Protein AF-A0A4V3PYU0-F1 (afdb_monomer_lite)

Radius of gyration: 15.39 Å; chains: 1; bounding box: 32×38×46 Å

Secondary structure (DSSP, 8-state):
-PPPPPPEEEE-TT-SEEEEEE---BS-TTSHHHHHHHHHHHHHHHHHT-EEEEEPPSEEEGGGTSEEE---SSHHHHHHHHHHHHHHHTTSEEEEEEEETHHHHHHHHHHHHS--SS-EEEES------SS----EEEEEE-TTSTTHHHHHHHHHHHHTTSS-EEEEEE-SSSSS--HHHHHHHHHHHHTT-

Foldseek 3Di:
DPDADAKDKAAQPPDQAEEEEAEAWAQDCPDPRNVVQRVLRRVLRPVLVHIYIYGFQPAFDVVVVRTRAQDQPDLVSLVVSVVVVCVSPVPGHYQEYEYAHRGLQSQQRVQFNDDDPHAYERELAAAARDDAGHQHHYEYEYACPQPPRNVRNVRHVVRCVPHSHHYHYDYDDDYRDDPSVVVSVVSVVRNVVD

pLDDT: mean 95.22, std 7.07, range [43.53, 98.88]

Sequence (194 aa):
MTTLLPPVPLGDLSQPTVWVFLCGLNQDFNGEKATRSRTLLDALGKHDGFRFLALVPPARSPQWGNRLCWPQETPALLDETWAYINDHTRDITVAGYIGFSNGGFFLCALSQHKLLPVPLVAIASGGIVKGTPAANRLVLLVDPSDQPYGDKAHDMLRSAKGTPLDVTLRTFEGGHILPPTLLAEQLIHLSSHA

Structure (mmCIF, N/CA/C/O backbone):
data_AF-A0A4V3PYU0-F1
#
_entry.id   AF-A0A4V3PYU0-F1
#
loop_
_atom_site.group_PDB
_atom_site.id
_atom_site.type_symbol
_atom_site.label_atom_id
_atom_site.label_alt_id
_atom_site.label_comp_id
_atom_site.label_asym_id
_atom_site.label_entity_id
_atom_site.label_seq_id
_atom_site.pdbx_PDB_ins_code
_atom_site.Cartn_x
_atom_site.Cartn_y
_atom_site.Cartn_z
_atom_site.occupancy
_atom_site.B_iso_or_equiv
_atom_site.auth_seq_id
_atom_site.auth_comp_id
_atom_site.auth_asym_id
_atom_site.auth_atom_id
_atom_site.pdbx_PDB_model_num
ATOM 1 N N . MET A 1 1 ? -3.046 10.753 -25.147 1.00 43.53 1 MET A N 1
ATOM 2 C CA . MET A 1 1 ? -3.640 9.714 -24.283 1.00 43.53 1 MET A CA 1
ATOM 3 C C . MET A 1 1 ? -2.606 8.618 -24.114 1.00 43.53 1 MET A C 1
ATOM 5 O O . MET A 1 1 ? -2.336 7.906 -25.068 1.00 43.53 1 MET A O 1
ATOM 9 N N . THR A 1 2 ? -1.935 8.552 -22.967 1.00 52.03 2 THR A N 1
ATOM 10 C CA . THR A 1 2 ? -1.065 7.418 -22.630 1.00 52.03 2 THR A CA 1
ATOM 11 C C . THR A 1 2 ? -1.957 6.226 -22.331 1.00 52.03 2 THR A C 1
ATOM 13 O O . THR A 1 2 ? -2.771 6.298 -21.415 1.00 52.03 2 THR A O 1
ATOM 16 N N . THR A 1 3 ? -1.840 5.158 -23.116 1.00 59.06 3 THR A N 1
ATOM 17 C CA . THR A 1 3 ? -2.493 3.881 -22.828 1.00 59.06 3 THR A CA 1
ATOM 18 C C . THR A 1 3 ? -2.049 3.439 -21.439 1.00 59.06 3 THR A C 1
ATOM 20 O O . THR A 1 3 ? -0.852 3.252 -21.208 1.00 59.06 3 THR A O 1
ATOM 23 N N . LEU A 1 4 ? -2.984 3.349 -20.493 1.00 73.50 4 LEU A N 1
ATOM 24 C CA . LEU A 1 4 ? -2.672 2.827 -19.169 1.00 73.50 4 LEU A CA 1
ATOM 25 C C . LEU A 1 4 ? -2.290 1.357 -19.334 1.00 73.50 4 LEU A C 1
ATOM 27 O O . LEU A 1 4 ? -2.991 0.593 -19.999 1.00 73.50 4 LEU A O 1
ATOM 31 N N . LEU A 1 5 ? -1.136 0.984 -18.784 1.00 85.38 5 LEU A N 1
ATOM 32 C CA . LEU A 1 5 ? -0.720 -0.411 -18.753 1.00 85.38 5 LEU A CA 1
ATOM 33 C C . LEU A 1 5 ? -1.745 -1.210 -17.930 1.00 85.38 5 LEU A C 1
ATOM 35 O O . LEU A 1 5 ? -2.278 -0.681 -16.950 1.00 85.38 5 LEU A O 1
ATOM 39 N N . PRO A 1 6 ? -2.038 -2.464 -18.308 1.00 92.12 6 PRO A N 1
ATOM 40 C CA . PRO A 1 6 ? -2.945 -3.287 -17.527 1.00 92.12 6 PRO A CA 1
ATOM 41 C C . PRO A 1 6 ? -2.334 -3.621 -16.153 1.00 92.12 6 PRO A C 1
ATOM 43 O O . PRO A 1 6 ? -1.104 -3.681 -16.024 1.00 92.12 6 PRO A O 1
ATOM 46 N N . PRO A 1 7 ? -3.172 -3.891 -15.135 1.00 95.38 7 PRO A N 1
ATOM 47 C CA . PRO A 1 7 ? -2.738 -4.521 -13.894 1.00 95.38 7 PRO A CA 1
ATOM 48 C C . PRO A 1 7 ? -1.943 -5.805 -14.134 1.00 95.38 7 PRO A C 1
ATOM 50 O O . PRO A 1 7 ? -2.207 -6.543 -15.085 1.00 95.38 7 PRO A O 1
ATOM 53 N N . VAL A 1 8 ? -1.002 -6.103 -13.240 1.00 97.62 8 VAL A N 1
ATOM 54 C CA . VAL A 1 8 ? -0.136 -7.280 -13.363 1.00 97.62 8 VAL A CA 1
ATOM 55 C C . VAL A 1 8 ? -0.446 -8.274 -12.244 1.00 97.62 8 VAL A C 1
ATOM 57 O O . VAL A 1 8 ? -0.158 -7.970 -11.082 1.00 97.62 8 VAL A O 1
ATOM 60 N N . PRO A 1 9 ? -1.036 -9.444 -12.557 1.00 98.19 9 PRO A N 1
ATOM 61 C CA . PRO A 1 9 ? -1.236 -10.506 -11.579 1.00 98.19 9 PRO A CA 1
ATOM 62 C C . PRO A 1 9 ? 0.105 -11.169 -11.238 1.00 98.19 9 PRO A C 1
ATOM 64 O O . PRO A 1 9 ? 0.929 -11.391 -12.125 1.00 98.19 9 PRO A O 1
ATOM 67 N N . LEU A 1 10 ? 0.327 -11.471 -9.959 1.00 98.56 10 LEU A N 1
ATOM 68 C CA . LEU A 1 10 ? 1.566 -12.067 -9.444 1.00 98.56 10 LEU A CA 1
ATOM 69 C C . LEU A 1 10 ? 1.244 -13.115 -8.367 1.00 98.56 10 LEU A C 1
ATOM 71 O O . LEU A 1 10 ? 0.169 -13.078 -7.761 1.00 98.56 10 LEU A O 1
ATOM 75 N N . GLY A 1 11 ? 2.206 -13.989 -8.073 1.00 98.38 11 GLY A N 1
ATOM 76 C CA . GLY A 1 11 ? 2.110 -14.949 -6.976 1.00 98.38 11 GLY A CA 1
ATOM 77 C C . GLY A 1 11 ? 1.319 -16.207 -7.335 1.00 98.38 11 GLY A C 1
ATOM 78 O O . GLY A 1 11 ? 1.309 -16.645 -8.488 1.00 98.38 11 GLY A O 1
ATOM 79 N N . ASP A 1 12 ? 0.668 -16.805 -6.340 1.00 98.19 12 ASP A N 1
ATOM 80 C CA . ASP A 1 12 ? -0.179 -17.983 -6.511 1.00 98.19 12 ASP A CA 1
ATOM 81 C C . ASP A 1 12 ? -1.559 -17.588 -7.053 1.00 98.19 12 ASP A C 1
ATOM 83 O O . ASP A 1 12 ? -2.474 -17.223 -6.317 1.00 98.19 12 ASP A O 1
ATOM 87 N N . LEU A 1 13 ? -1.726 -17.681 -8.372 1.00 98.25 13 LEU A N 1
ATOM 88 C CA . LEU A 1 13 ? -2.962 -17.292 -9.056 1.00 98.25 13 LEU A CA 1
ATOM 89 C C . LEU A 1 13 ? -4.171 -18.180 -8.723 1.00 98.25 13 LEU A C 1
ATOM 91 O O . LEU A 1 13 ? -5.285 -17.826 -9.114 1.00 98.25 13 LEU A O 1
ATOM 95 N N . SER A 1 14 ? -3.972 -19.300 -8.020 1.00 97.94 14 SER A N 1
ATOM 96 C CA . SER A 1 14 ? -5.066 -20.163 -7.571 1.00 97.94 14 SER A CA 1
ATOM 97 C C . SER A 1 14 ? -5.798 -19.618 -6.342 1.00 97.94 14 SER A C 1
ATOM 99 O O . SER A 1 14 ? -6.930 -20.033 -6.084 1.00 97.94 14 SER A O 1
ATOM 101 N N . GLN A 1 15 ? -5.211 -18.658 -5.615 1.00 97.88 15 GLN A N 1
ATOM 102 C CA . GLN A 1 15 ? -5.854 -18.098 -4.429 1.00 97.88 15 GLN A CA 1
ATOM 103 C C . GLN A 1 15 ? -7.111 -17.289 -4.795 1.00 97.88 15 GLN A C 1
ATOM 105 O O . GLN A 1 15 ? -7.091 -16.473 -5.733 1.00 97.88 15 GLN A O 1
ATOM 110 N N . PRO A 1 16 ? -8.213 -17.476 -4.042 1.00 96.56 16 PRO A N 1
ATOM 111 C CA . PRO A 1 16 ? -9.483 -16.808 -4.312 1.00 96.56 16 PRO A CA 1
ATOM 112 C C . PRO A 1 16 ? -9.474 -15.331 -3.902 1.00 96.56 16 PRO A C 1
ATOM 114 O O . PRO A 1 16 ? -10.258 -14.545 -4.432 1.00 96.56 16 PRO A O 1
ATOM 117 N N . THR A 1 17 ? -8.600 -14.950 -2.970 1.00 97.88 17 THR A N 1
ATOM 118 C CA . THR A 1 17 ? -8.461 -13.578 -2.485 1.00 97.88 17 THR A CA 1
ATOM 119 C C . THR A 1 17 ? -7.172 -12.939 -2.990 1.00 97.88 17 THR A C 1
ATOM 121 O O . THR A 1 17 ? -6.198 -13.625 -3.297 1.00 97.88 17 THR A O 1
ATOM 124 N N . VAL A 1 18 ? -7.173 -11.612 -3.122 1.00 98.50 18 VAL A N 1
ATOM 125 C CA . VAL A 1 18 ? -6.093 -10.856 -3.767 1.00 98.50 18 VAL A CA 1
ATOM 126 C C . VAL A 1 18 ? -5.592 -9.737 -2.865 1.00 98.50 18 VAL A C 1
ATOM 128 O O . VAL A 1 18 ? -6.372 -8.918 -2.384 1.00 98.50 18 VAL A O 1
ATOM 131 N N . TRP A 1 19 ? -4.277 -9.645 -2.704 1.00 98.75 19 TRP A N 1
ATOM 132 C CA . TRP A 1 19 ? -3.616 -8.477 -2.133 1.00 98.75 19 TRP A CA 1
ATOM 133 C C . TRP A 1 19 ? -3.282 -7.466 -3.232 1.00 98.75 19 TRP A C 1
ATOM 135 O O . TRP A 1 19 ? -2.570 -7.766 -4.193 1.00 98.75 19 TRP A O 1
ATOM 145 N N . VAL A 1 20 ? -3.791 -6.246 -3.111 1.00 98.75 20 VAL A N 1
ATOM 146 C CA . VAL A 1 20 ? -3.593 -5.202 -4.124 1.00 98.75 20 VAL A CA 1
ATOM 147 C C . VAL A 1 20 ? -2.327 -4.418 -3.796 1.00 98.75 20 VAL A C 1
ATOM 149 O O . VAL A 1 20 ? -2.215 -3.852 -2.711 1.00 98.75 20 VAL A O 1
ATOM 152 N N . PHE A 1 21 ? -1.371 -4.369 -4.724 1.00 98.75 21 PHE A N 1
ATOM 153 C CA . PHE A 1 21 ? -0.087 -3.698 -4.527 1.00 98.75 21 PHE A CA 1
ATOM 154 C C . PHE A 1 21 ? -0.012 -2.349 -5.253 1.00 98.75 21 PHE A C 1
ATOM 156 O O . PHE A 1 21 ? -0.188 -2.268 -6.471 1.00 98.75 21 PHE A O 1
ATOM 163 N N . LEU A 1 22 ? 0.329 -1.307 -4.492 1.00 98.56 22 LEU A N 1
ATOM 164 C CA . LEU A 1 22 ? 0.544 0.069 -4.933 1.00 98.56 22 LEU A CA 1
ATOM 165 C C . LEU A 1 22 ? 2.038 0.407 -4.818 1.00 98.56 22 LEU A C 1
ATOM 167 O O . LEU A 1 22 ? 2.589 0.541 -3.722 1.00 98.56 22 LEU A O 1
ATOM 171 N N . CYS A 1 23 ? 2.721 0.530 -5.956 1.00 97.50 23 CYS A N 1
ATOM 172 C CA . CYS A 1 23 ? 4.171 0.729 -5.986 1.00 97.50 23 CYS A CA 1
ATOM 173 C C . CYS A 1 23 ? 4.609 2.132 -5.516 1.00 97.50 23 CYS A C 1
ATOM 175 O O . CYS A 1 23 ? 3.803 3.047 -5.377 1.00 97.50 23 CYS A O 1
ATOM 177 N N . GLY A 1 24 ? 5.917 2.337 -5.344 1.00 96.88 24 GLY A N 1
ATOM 178 C CA . GLY A 1 24 ? 6.485 3.670 -5.110 1.00 96.88 24 GLY A CA 1
ATOM 179 C C . GLY A 1 24 ? 6.489 4.574 -6.349 1.00 96.88 24 GLY A C 1
ATOM 180 O O . GLY A 1 24 ? 5.972 4.212 -7.409 1.00 96.88 24 GLY A O 1
ATOM 181 N N . LEU A 1 25 ? 7.136 5.740 -6.226 1.00 94.62 25 LEU A N 1
ATOM 182 C CA . LEU A 1 25 ? 7.389 6.630 -7.364 1.00 94.62 25 LEU A CA 1
ATOM 183 C C . LEU A 1 25 ? 8.298 5.943 -8.385 1.00 94.62 25 LEU A C 1
ATOM 185 O O . LEU A 1 25 ? 9.402 5.514 -8.043 1.00 94.62 25 LEU A O 1
ATOM 189 N N . ASN A 1 26 ? 7.883 5.912 -9.648 1.00 92.12 26 ASN A N 1
ATOM 190 C CA . ASN A 1 26 ? 8.644 5.270 -10.720 1.00 92.12 26 ASN A CA 1
ATOM 191 C C . ASN A 1 26 ? 8.653 6.124 -11.989 1.00 92.12 26 ASN A C 1
ATOM 193 O O . ASN A 1 26 ? 7.677 6.794 -12.297 1.00 92.12 26 ASN A O 1
ATOM 197 N N . GLN A 1 27 ? 9.748 6.106 -12.753 1.00 91.88 27 GLN A N 1
ATOM 198 C CA . GLN A 1 27 ? 9.761 6.764 -14.069 1.00 91.88 27 GLN A CA 1
ATOM 199 C C . GLN A 1 27 ? 8.928 5.988 -15.095 1.00 91.88 27 GLN A C 1
ATOM 201 O O . GLN A 1 27 ? 8.206 6.578 -15.900 1.00 91.88 27 GLN A O 1
ATOM 206 N N . ASP A 1 28 ? 9.007 4.664 -15.016 1.00 89.81 28 ASP A N 1
ATOM 207 C CA . ASP A 1 28 ? 8.306 3.701 -15.850 1.00 89.81 28 ASP A CA 1
ATOM 208 C C . ASP A 1 28 ? 7.888 2.524 -14.960 1.00 89.81 28 ASP A C 1
ATOM 210 O O . ASP A 1 28 ? 8.658 2.088 -14.099 1.00 89.81 28 ASP A O 1
ATOM 214 N N . PHE A 1 29 ? 6.676 2.014 -15.159 1.00 90.44 29 PHE A N 1
ATOM 215 C CA . PHE A 1 29 ? 6.165 0.849 -14.444 1.00 90.44 29 PHE A CA 1
ATOM 216 C C . PHE A 1 29 ? 6.896 -0.448 -14.827 1.00 90.44 29 PHE A C 1
ATOM 218 O O . PHE A 1 29 ? 6.883 -1.415 -14.069 1.00 90.44 29 PHE A O 1
ATOM 225 N N . ASN A 1 30 ? 7.587 -0.455 -15.969 1.00 90.50 30 ASN A N 1
ATOM 226 C CA . ASN A 1 30 ? 8.486 -1.534 -16.376 1.00 90.50 30 ASN A CA 1
ATOM 227 C C . ASN A 1 30 ? 9.961 -1.259 -16.047 1.00 90.50 30 ASN A C 1
ATOM 229 O O . ASN A 1 30 ? 10.825 -2.076 -16.363 1.00 90.50 30 ASN A O 1
ATOM 233 N N . GLY A 1 31 ? 10.257 -0.142 -15.377 1.00 89.94 31 GLY A N 1
ATOM 234 C CA . GLY A 1 31 ? 11.604 0.181 -14.921 1.00 89.94 31 GLY A CA 1
ATOM 235 C C . GLY A 1 31 ? 12.121 -0.786 -13.851 1.00 89.94 31 GLY A C 1
ATOM 236 O O . GLY A 1 31 ? 11.359 -1.487 -13.185 1.00 89.94 31 GLY A O 1
ATOM 237 N N . GLU A 1 32 ? 13.438 -0.780 -13.646 1.00 91.69 32 GLU A N 1
ATOM 238 C CA . GLU A 1 32 ? 14.152 -1.709 -12.757 1.00 91.69 32 GLU A CA 1
ATOM 239 C C . GLU A 1 32 ? 13.555 -1.783 -11.341 1.00 91.69 32 GLU A C 1
ATOM 241 O O . GLU A 1 32 ? 13.296 -2.873 -10.834 1.00 91.69 32 GLU A O 1
ATOM 246 N N . LYS A 1 33 ? 13.271 -0.632 -10.714 1.00 89.75 33 LYS A N 1
ATOM 247 C CA . LYS A 1 33 ? 12.720 -0.575 -9.348 1.00 89.75 33 LYS A CA 1
ATOM 248 C C . LYS A 1 33 ? 11.340 -1.229 -9.246 1.00 89.75 33 LYS A C 1
ATOM 250 O O . LYS A 1 33 ? 11.119 -2.044 -8.353 1.00 89.75 33 LYS A O 1
ATOM 255 N N . ALA A 1 34 ? 10.430 -0.900 -10.164 1.00 91.19 34 ALA A N 1
ATOM 256 C CA . ALA A 1 34 ? 9.091 -1.482 -10.203 1.00 91.19 34 ALA A CA 1
ATOM 257 C C . ALA A 1 34 ? 9.148 -2.990 -10.487 1.00 91.19 34 ALA A C 1
ATOM 259 O O . ALA A 1 34 ? 8.475 -3.779 -9.824 1.00 91.19 34 ALA A O 1
ATOM 260 N N . THR A 1 35 ? 10.006 -3.407 -11.420 1.00 94.88 35 THR A N 1
ATOM 261 C CA . THR A 1 35 ? 10.231 -4.821 -11.731 1.00 94.88 35 THR A CA 1
ATOM 262 C C . THR A 1 35 ? 10.797 -5.580 -10.533 1.00 94.88 35 THR A C 1
ATOM 264 O O . THR A 1 35 ? 10.262 -6.632 -10.205 1.00 94.88 35 THR A O 1
ATOM 267 N N . ARG A 1 36 ? 11.765 -5.027 -9.792 1.00 95.69 36 ARG A N 1
ATOM 268 C CA . ARG A 1 36 ? 12.299 -5.651 -8.570 1.00 95.69 36 ARG A CA 1
ATOM 269 C C . ARG A 1 36 ? 11.214 -5.905 -7.520 1.00 95.69 36 ARG A C 1
ATOM 271 O O . ARG A 1 36 ? 11.165 -6.999 -6.963 1.00 95.69 36 ARG A O 1
ATOM 278 N N . SER A 1 37 ? 10.335 -4.931 -7.265 1.00 96.38 37 SER A N 1
ATOM 279 C CA . SER A 1 37 ? 9.205 -5.118 -6.344 1.00 96.38 37 SER A CA 1
ATOM 280 C C . SER A 1 37 ? 8.251 -6.214 -6.821 1.00 96.38 37 SER A C 1
ATOM 282 O O . SER A 1 37 ? 7.864 -7.064 -6.025 1.00 96.38 37 SER A O 1
ATOM 284 N N . ARG A 1 38 ? 7.902 -6.231 -8.116 1.00 97.12 38 ARG A N 1
ATOM 285 C CA . ARG A 1 38 ? 7.009 -7.253 -8.687 1.00 97.12 38 ARG A CA 1
ATOM 286 C C . ARG A 1 38 ? 7.621 -8.651 -8.630 1.00 97.12 38 ARG A C 1
ATOM 288 O O . ARG A 1 38 ? 6.935 -9.573 -8.216 1.00 97.12 38 ARG A O 1
ATOM 295 N N . THR A 1 39 ? 8.899 -8.806 -8.976 1.00 98.19 39 THR A N 1
ATOM 296 C CA . THR A 1 39 ? 9.606 -10.094 -8.898 1.00 98.19 39 THR A CA 1
ATOM 297 C C . THR A 1 39 ? 9.639 -10.634 -7.470 1.00 98.19 39 THR A C 1
ATOM 299 O O . THR A 1 39 ? 9.419 -11.823 -7.263 1.00 98.19 39 THR A O 1
ATOM 302 N N . LEU A 1 40 ? 9.876 -9.769 -6.478 1.00 98.12 40 LEU A N 1
ATOM 303 C CA . LEU A 1 40 ? 9.849 -10.163 -5.068 1.00 98.12 40 LEU A CA 1
ATOM 304 C C . LEU A 1 40 ? 8.457 -10.643 -4.647 1.00 98.12 40 LEU A C 1
ATOM 306 O O . LEU A 1 40 ? 8.346 -11.710 -4.053 1.00 98.12 40 LEU A O 1
ATOM 310 N N . LEU A 1 41 ? 7.407 -9.878 -4.962 1.00 98.50 41 LEU A N 1
ATOM 311 C CA . LEU A 1 41 ? 6.029 -10.244 -4.618 1.00 98.50 41 LEU A CA 1
ATOM 312 C C . LEU A 1 41 ? 5.575 -11.519 -5.332 1.00 98.50 41 LEU A C 1
ATOM 314 O O . LEU A 1 41 ? 4.887 -12.338 -4.737 1.00 98.50 41 LEU A O 1
ATOM 318 N N . ASP A 1 42 ? 5.981 -11.711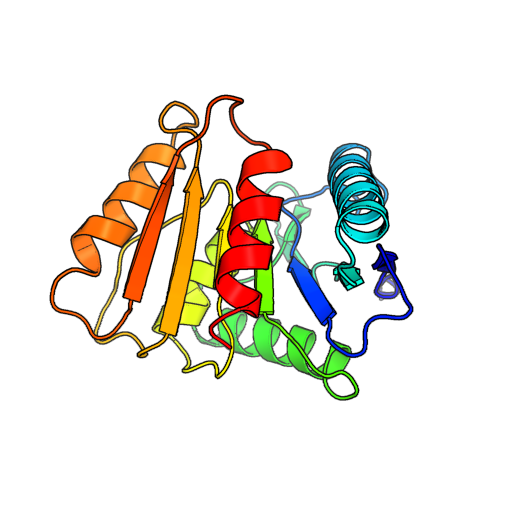 -6.586 1.00 98.75 42 ASP A N 1
ATOM 319 C CA . ASP A 1 42 ? 5.687 -12.928 -7.337 1.00 98.75 42 ASP A CA 1
ATOM 320 C C . ASP A 1 42 ? 6.335 -14.163 -6.701 1.00 98.75 42 ASP A C 1
ATOM 322 O O . ASP A 1 42 ? 5.671 -15.179 -6.502 1.00 98.75 42 ASP A O 1
ATOM 326 N N . ALA A 1 43 ? 7.611 -14.061 -6.319 1.00 98.44 43 ALA A N 1
ATOM 327 C CA . ALA A 1 43 ? 8.317 -15.137 -5.631 1.00 98.44 43 ALA A CA 1
ATOM 328 C C . ALA A 1 43 ? 7.694 -15.445 -4.259 1.00 98.44 43 ALA A C 1
ATOM 330 O O . ALA A 1 43 ? 7.426 -16.607 -3.962 1.00 98.44 43 ALA A O 1
ATOM 331 N N . LEU A 1 44 ? 7.413 -14.408 -3.463 1.00 98.06 44 LEU A N 1
ATOM 332 C CA . LEU A 1 44 ? 6.759 -14.528 -2.157 1.00 98.06 44 LEU A CA 1
ATOM 333 C C . LEU A 1 44 ? 5.382 -15.184 -2.302 1.00 98.06 44 LEU A C 1
ATOM 335 O O . LEU A 1 44 ? 5.068 -16.139 -1.605 1.00 98.06 44 LEU A O 1
ATOM 339 N N . GLY A 1 45 ? 4.571 -14.733 -3.259 1.00 98.25 45 GLY A N 1
ATOM 340 C CA . GLY A 1 45 ? 3.227 -15.267 -3.460 1.00 98.25 45 GLY A CA 1
ATOM 341 C C . GLY A 1 45 ? 3.207 -16.729 -3.886 1.00 98.25 45 GLY A C 1
ATOM 342 O O . GLY A 1 45 ? 2.368 -17.486 -3.408 1.00 98.25 45 GLY A O 1
ATOM 343 N N . LYS A 1 46 ? 4.154 -17.146 -4.731 1.00 98.38 46 LYS A N 1
ATOM 344 C CA . LYS A 1 46 ? 4.309 -18.551 -5.138 1.00 98.38 46 LYS A CA 1
ATOM 345 C C . LYS A 1 46 ? 4.797 -19.447 -4.003 1.00 98.38 46 LYS A C 1
ATOM 347 O O . LYS A 1 46 ? 4.444 -20.620 -3.979 1.00 98.38 46 LYS A O 1
ATOM 352 N N . HIS A 1 47 ? 5.627 -18.917 -3.107 1.00 97.81 47 HIS A N 1
ATOM 353 C CA . HIS A 1 47 ? 6.165 -19.668 -1.977 1.00 97.81 47 HIS A CA 1
ATOM 354 C C . HIS A 1 47 ? 5.145 -19.802 -0.838 1.00 97.81 47 HIS A C 1
ATOM 356 O O . HIS A 1 47 ? 4.921 -20.902 -0.342 1.00 97.81 47 HIS A O 1
ATOM 362 N N . ASP A 1 48 ? 4.511 -18.693 -0.453 1.00 96.94 48 ASP A N 1
ATOM 363 C CA . ASP A 1 48 ? 3.685 -18.597 0.757 1.00 96.94 48 ASP A CA 1
ATOM 364 C C . ASP A 1 48 ? 2.172 -18.677 0.482 1.00 96.94 48 ASP A C 1
ATOM 366 O O . ASP A 1 48 ? 1.370 -18.581 1.408 1.00 96.94 48 ASP A O 1
ATOM 370 N N . GLY A 1 49 ? 1.764 -18.859 -0.780 1.00 97.12 49 GLY A N 1
ATOM 371 C CA . GLY A 1 49 ? 0.357 -19.021 -1.157 1.00 97.12 49 GLY A CA 1
ATOM 372 C C . GLY A 1 49 ? -0.431 -17.712 -1.134 1.00 97.12 49 GLY A C 1
ATOM 373 O O . GLY A 1 49 ? -1.552 -17.667 -0.635 1.00 97.12 49 GLY A O 1
ATOM 374 N N . PHE A 1 50 ? 0.142 -16.635 -1.678 1.00 98.25 50 PHE A N 1
ATOM 375 C CA . PHE A 1 50 ? -0.547 -15.352 -1.838 1.00 98.25 50 PHE A CA 1
ATOM 376 C C . PHE A 1 50 ? -0.709 -14.982 -3.305 1.00 98.25 50 PHE A C 1
ATOM 378 O O . PHE A 1 50 ? 0.228 -15.085 -4.099 1.00 98.25 50 PHE A O 1
ATOM 385 N N . ARG A 1 51 ? -1.879 -14.441 -3.644 1.00 98.56 51 ARG A N 1
ATOM 386 C CA . ARG A 1 51 ? -2.113 -13.775 -4.924 1.00 98.56 51 ARG A CA 1
ATOM 387 C C . ARG A 1 51 ? -2.007 -12.274 -4.764 1.00 98.56 51 ARG A C 1
ATOM 389 O O . ARG A 1 51 ? -2.640 -11.692 -3.882 1.00 98.56 51 ARG A O 1
ATOM 396 N N . PHE A 1 52 ? -1.280 -11.645 -5.678 1.00 98.69 52 PHE A N 1
ATOM 397 C CA . PHE A 1 52 ? -1.174 -10.195 -5.746 1.00 98.69 52 PHE A CA 1
ATOM 398 C C . PHE A 1 52 ? -1.707 -9.647 -7.066 1.00 98.69 52 PHE A C 1
ATOM 400 O O . PHE A 1 52 ? -1.662 -10.307 -8.107 1.00 98.69 52 PHE A O 1
ATOM 407 N N . LEU A 1 53 ? -2.154 -8.395 -7.023 1.00 98.62 53 LEU A N 1
ATOM 408 C CA . LEU A 1 53 ? -2.431 -7.584 -8.202 1.00 98.62 53 LEU A CA 1
ATOM 409 C C . LEU A 1 53 ? -1.664 -6.268 -8.092 1.00 98.62 53 LEU A C 1
ATOM 411 O O . LEU A 1 53 ? -2.011 -5.408 -7.285 1.00 98.62 53 LEU A O 1
ATOM 415 N N . ALA A 1 54 ? -0.611 -6.108 -8.892 1.00 98.31 54 ALA A N 1
ATOM 416 C CA . ALA A 1 54 ? 0.146 -4.864 -8.950 1.00 98.31 54 ALA A CA 1
ATOM 417 C C . ALA A 1 54 ? -0.540 -3.879 -9.900 1.00 98.31 54 ALA A C 1
ATOM 419 O O . ALA A 1 54 ? -0.644 -4.137 -11.102 1.00 98.31 54 ALA A O 1
ATOM 420 N N . LEU A 1 55 ? -0.990 -2.747 -9.358 1.00 97.69 55 LEU A N 1
ATOM 421 C CA . LEU A 1 55 ? -1.638 -1.692 -10.130 1.00 97.69 55 LEU A CA 1
ATOM 422 C C . LEU A 1 55 ? -0.618 -0.667 -10.632 1.00 97.69 55 LEU A C 1
ATOM 424 O O . LEU A 1 55 ? 0.388 -0.380 -9.979 1.00 97.69 55 LEU A O 1
ATOM 428 N N . VAL A 1 56 ? -0.909 -0.095 -11.798 1.00 96.31 56 VAL A N 1
ATOM 429 C CA . VAL A 1 56 ? -0.123 0.984 -12.398 1.00 96.31 56 VAL A CA 1
ATOM 430 C C . VAL A 1 56 ? -0.631 2.308 -11.828 1.00 96.31 56 VAL A C 1
ATOM 432 O O . VAL A 1 56 ? -1.843 2.512 -11.803 1.00 96.31 56 VAL A O 1
ATOM 435 N N . PRO A 1 57 ? 0.238 3.226 -11.374 1.00 96.06 57 PRO A N 1
ATOM 436 C CA . PRO A 1 57 ? -0.236 4.511 -10.880 1.00 96.06 57 PRO A CA 1
ATOM 437 C C . PRO A 1 57 ? -0.962 5.307 -11.984 1.00 96.06 57 PRO A C 1
ATOM 439 O O . PRO A 1 57 ? -0.471 5.344 -13.118 1.00 96.06 57 PRO A O 1
ATOM 442 N N . PRO A 1 58 ? -2.100 5.964 -11.686 1.00 95.31 58 PRO A N 1
ATOM 443 C CA . PRO A 1 58 ? -2.958 6.573 -12.707 1.00 95.31 58 PRO A CA 1
ATOM 444 C C . PRO A 1 58 ? -2.405 7.890 -13.264 1.00 95.31 58 PRO A C 1
ATOM 446 O O . PRO A 1 58 ? -2.854 8.361 -14.309 1.00 95.31 58 PRO A O 1
ATOM 449 N N . ALA A 1 59 ? -1.445 8.505 -12.571 1.00 94.44 59 ALA A N 1
ATOM 450 C CA . ALA A 1 59 ? -0.969 9.845 -12.872 1.00 94.44 59 ALA A CA 1
ATOM 451 C C . ALA A 1 59 ? 0.556 9.934 -12.856 1.00 94.44 59 ALA A C 1
ATOM 453 O O . ALA A 1 59 ? 1.258 9.087 -12.298 1.00 94.44 59 ALA A O 1
ATOM 454 N N . ARG A 1 60 ? 1.064 11.014 -13.454 1.00 94.06 60 ARG A N 1
ATOM 455 C CA . ARG A 1 60 ? 2.444 11.469 -13.293 1.00 94.06 60 ARG A CA 1
ATOM 456 C C . ARG A 1 60 ? 2.448 12.816 -12.588 1.00 94.06 60 ARG A C 1
ATOM 458 O O . ARG A 1 60 ? 1.656 13.685 -12.940 1.00 94.06 60 ARG A O 1
ATOM 465 N N . SER A 1 61 ? 3.359 13.004 -11.638 1.00 91.75 61 SER A N 1
ATOM 466 C CA . SER A 1 61 ? 3.474 14.262 -10.895 1.00 91.75 61 SER A CA 1
ATOM 467 C C . SER A 1 61 ? 4.651 15.101 -11.393 1.00 91.75 61 SER A C 1
ATOM 469 O O . SER A 1 61 ? 5.805 14.668 -11.266 1.00 91.75 61 SER A O 1
ATOM 471 N N . PRO A 1 62 ? 4.412 16.328 -11.894 1.00 89.00 62 PRO A N 1
ATOM 472 C CA . PRO A 1 62 ? 5.480 17.268 -12.231 1.00 89.00 62 PRO A CA 1
ATOM 473 C C . PRO A 1 62 ? 6.391 17.582 -11.037 1.00 89.00 62 PRO A C 1
ATOM 475 O O . PRO A 1 62 ? 7.604 17.692 -11.204 1.00 89.00 62 PRO A O 1
ATOM 478 N N . GLN A 1 63 ? 5.826 17.643 -9.826 1.00 90.12 63 GLN A N 1
ATOM 479 C CA . GLN A 1 63 ? 6.556 17.964 -8.593 1.00 90.12 63 GLN A CA 1
ATOM 480 C C . GLN A 1 63 ? 7.601 16.900 -8.231 1.00 90.12 63 GLN A C 1
ATOM 482 O O . GLN A 1 63 ? 8.593 17.199 -7.571 1.00 90.12 63 GLN A O 1
ATOM 487 N N . TRP A 1 64 ? 7.416 15.664 -8.701 1.00 89.19 64 TRP A N 1
ATOM 488 C CA . TRP A 1 64 ? 8.341 14.553 -8.468 1.00 89.19 64 TRP A CA 1
ATOM 489 C C . TRP A 1 64 ? 9.118 14.162 -9.725 1.00 89.19 64 TRP A C 1
ATOM 491 O O . TRP A 1 64 ? 9.475 12.997 -9.906 1.00 89.19 64 TRP A O 1
ATOM 501 N N . GLY A 1 65 ? 9.385 15.130 -10.606 1.00 92.00 65 GLY A N 1
ATOM 502 C CA . GLY A 1 65 ? 10.161 14.906 -11.826 1.00 92.00 65 GLY A CA 1
ATOM 503 C C . GLY A 1 65 ? 9.419 14.045 -12.847 1.00 92.00 65 GLY A C 1
ATOM 504 O O . GLY A 1 65 ? 10.025 13.170 -13.465 1.00 92.00 65 GLY A O 1
ATOM 505 N N . ASN A 1 66 ? 8.106 14.270 -12.978 1.00 93.06 66 ASN A N 1
ATOM 506 C CA . ASN A 1 66 ? 7.195 13.586 -13.901 1.00 93.06 66 ASN A CA 1
ATOM 507 C C . ASN A 1 66 ? 7.122 12.055 -13.717 1.00 93.06 66 ASN A C 1
ATOM 509 O O . ASN A 1 66 ? 6.861 11.303 -14.662 1.00 93.06 66 ASN A O 1
ATOM 513 N N . ARG A 1 67 ? 7.354 11.582 -12.489 1.00 94.62 67 ARG A N 1
ATOM 514 C CA . ARG A 1 67 ? 7.251 10.164 -12.116 1.00 94.62 67 ARG A CA 1
ATOM 515 C C . ARG A 1 67 ? 5.796 9.741 -11.963 1.00 94.62 67 ARG A C 1
ATOM 517 O O . ARG A 1 67 ? 4.974 10.532 -11.508 1.00 94.62 67 ARG A O 1
ATOM 524 N N . LEU A 1 68 ? 5.520 8.481 -12.292 1.00 95.25 68 LEU A N 1
ATOM 525 C CA . LEU A 1 68 ? 4.284 7.787 -11.945 1.00 95.25 68 LEU A CA 1
ATOM 526 C C . LEU A 1 68 ? 4.072 7.833 -10.431 1.00 95.25 68 LEU A C 1
ATOM 528 O O . LEU A 1 68 ? 5.009 7.568 -9.670 1.00 95.25 68 LEU A O 1
ATOM 532 N N . CYS A 1 69 ? 2.856 8.169 -10.017 1.00 96.56 69 CYS A N 1
ATOM 533 C CA . CYS A 1 69 ? 2.496 8.370 -8.621 1.00 96.56 69 CYS A CA 1
ATOM 534 C C . CYS A 1 69 ? 1.019 8.075 -8.350 1.00 96.56 69 CYS A C 1
ATOM 536 O O . CYS A 1 69 ? 0.199 8.050 -9.269 1.00 96.56 69 CYS A O 1
ATOM 538 N N . TRP A 1 70 ? 0.704 7.909 -7.070 1.00 97.56 70 TRP A N 1
ATOM 539 C CA . TRP A 1 70 ? -0.633 7.792 -6.499 1.00 97.56 70 TRP A CA 1
ATOM 540 C C . TRP A 1 70 ? -1.019 9.138 -5.881 1.00 97.56 70 TRP A C 1
ATOM 542 O O . TRP A 1 70 ? -0.585 9.386 -4.758 1.00 97.56 70 TRP A O 1
ATOM 552 N N . PRO A 1 71 ? -1.749 10.024 -6.584 1.00 96.75 71 PRO A N 1
ATOM 553 C CA . PRO A 1 71 ? -2.137 11.324 -6.040 1.00 96.75 71 PRO A CA 1
ATOM 554 C C . PRO A 1 71 ? -2.852 11.199 -4.689 1.00 96.75 71 PRO A C 1
ATOM 556 O O . PRO A 1 71 ? -3.730 10.356 -4.506 1.00 96.75 71 PRO A O 1
ATOM 559 N N . GLN A 1 72 ? -2.465 12.026 -3.720 1.00 95.56 72 GLN A N 1
ATOM 560 C CA . GLN A 1 72 ? -2.993 11.958 -2.350 1.00 95.56 72 GLN A CA 1
ATOM 561 C C . GLN A 1 72 ? -2.970 13.299 -1.599 1.00 95.56 72 GLN A C 1
ATOM 563 O O . GLN A 1 72 ? -3.216 13.349 -0.396 1.00 95.56 72 GLN A O 1
ATOM 568 N N . GLU A 1 73 ? -2.598 14.386 -2.270 1.00 93.25 73 GLU A N 1
ATOM 569 C CA . GLU A 1 73 ? -2.290 15.672 -1.645 1.00 93.25 73 GLU A CA 1
ATOM 570 C C . GLU A 1 73 ? -3.543 16.410 -1.173 1.00 93.25 73 GLU A C 1
ATOM 572 O O . GLU A 1 73 ? -3.474 17.243 -0.268 1.00 93.25 73 GLU A O 1
ATOM 577 N N . THR A 1 74 ? -4.691 16.099 -1.774 1.00 94.81 74 THR A N 1
ATOM 578 C CA . THR A 1 74 ? -5.995 16.653 -1.412 1.00 94.81 74 THR A CA 1
ATOM 579 C C . THR A 1 74 ? -7.024 15.531 -1.263 1.00 94.81 74 THR A C 1
ATOM 581 O O . THR A 1 74 ? -6.864 14.477 -1.883 1.00 94.81 74 THR A O 1
ATOM 584 N N . PRO A 1 75 ? -8.111 15.746 -0.497 1.00 95.19 75 PRO A N 1
ATOM 585 C CA . PRO A 1 75 ? -9.200 14.773 -0.402 1.00 95.19 75 PRO A CA 1
ATOM 586 C C . PRO A 1 75 ? -9.782 14.376 -1.766 1.00 95.19 75 PRO A C 1
ATOM 588 O O . PRO A 1 75 ? -10.052 13.203 -1.989 1.00 95.19 75 PRO A O 1
ATOM 591 N N . ALA A 1 76 ? -9.898 15.327 -2.702 1.00 96.81 76 ALA A N 1
ATOM 592 C CA . ALA A 1 76 ? -10.399 15.059 -4.050 1.00 96.81 76 ALA A CA 1
ATOM 593 C C . ALA A 1 76 ? -9.462 14.134 -4.847 1.00 96.81 76 ALA A C 1
ATOM 595 O O . ALA A 1 76 ? -9.913 13.136 -5.397 1.00 96.81 76 ALA A O 1
ATOM 596 N N . LEU A 1 77 ? -8.151 14.406 -4.845 1.00 96.06 77 LEU A N 1
ATOM 597 C CA . LEU A 1 77 ? -7.165 13.542 -5.511 1.00 96.06 77 LEU A CA 1
ATOM 598 C C . LEU A 1 77 ? -7.105 12.144 -4.883 1.00 96.06 77 LEU A C 1
ATOM 600 O O . LEU A 1 77 ? -6.921 11.145 -5.582 1.00 96.06 77 LEU A O 1
ATOM 604 N N . LEU A 1 78 ? -7.280 12.072 -3.563 1.00 96.56 78 LEU A N 1
ATOM 605 C CA . LEU A 1 78 ? -7.351 10.816 -2.828 1.00 96.56 78 LEU A CA 1
ATOM 606 C C . LEU A 1 78 ? -8.604 10.010 -3.216 1.00 96.56 78 LEU A C 1
ATOM 608 O O . LEU A 1 78 ? -8.499 8.807 -3.451 1.00 96.56 78 LEU A O 1
ATOM 612 N N . ASP A 1 79 ? -9.762 10.666 -3.338 1.00 97.75 79 ASP A N 1
ATOM 613 C CA . ASP A 1 79 ? -11.013 10.057 -3.808 1.00 97.75 79 ASP A CA 1
ATOM 614 C C . ASP A 1 79 ? -10.917 9.567 -5.259 1.00 97.75 79 ASP A C 1
ATOM 616 O O . ASP A 1 79 ? -11.335 8.448 -5.552 1.00 97.75 79 ASP A O 1
ATOM 620 N N . GLU A 1 80 ? -10.326 10.357 -6.158 1.00 97.75 80 GLU A N 1
ATOM 621 C CA . GLU A 1 80 ? -10.104 9.977 -7.560 1.00 97.75 80 GLU A CA 1
ATOM 622 C C . GLU A 1 80 ? -9.177 8.762 -7.681 1.00 97.75 80 GLU A C 1
ATOM 624 O O . GLU A 1 80 ? -9.474 7.805 -8.400 1.00 97.75 80 GLU A O 1
ATOM 629 N N . THR A 1 81 ? -8.073 8.761 -6.932 1.00 97.94 81 THR A N 1
ATOM 630 C CA . THR A 1 81 ? -7.122 7.641 -6.920 1.00 97.94 81 THR A CA 1
ATOM 631 C C . THR A 1 81 ? -7.759 6.384 -6.329 1.00 97.94 81 THR A C 1
ATOM 633 O O . THR A 1 81 ? -7.543 5.282 -6.835 1.00 97.94 81 THR A O 1
ATOM 636 N N . TRP A 1 82 ? -8.600 6.527 -5.302 1.00 98.06 82 TRP A N 1
ATOM 637 C CA . TRP A 1 82 ? -9.366 5.413 -4.751 1.00 98.06 82 TRP A CA 1
ATOM 638 C C . TRP A 1 82 ? -10.416 4.871 -5.728 1.00 98.06 82 TRP A C 1
ATOM 640 O O . TRP A 1 82 ? -10.551 3.657 -5.865 1.00 98.06 82 TRP A O 1
ATOM 650 N N . ALA A 1 83 ? -11.127 5.743 -6.448 1.00 97.88 83 ALA A N 1
ATOM 651 C CA . ALA A 1 83 ? -12.072 5.332 -7.483 1.00 97.88 83 ALA A CA 1
ATOM 652 C C . ALA A 1 83 ? -11.374 4.545 -8.603 1.00 97.88 83 ALA A C 1
ATOM 654 O O . ALA A 1 83 ? -11.878 3.503 -9.021 1.00 97.88 83 ALA A O 1
ATOM 655 N N . TYR A 1 84 ? -10.185 4.989 -9.025 1.00 97.50 84 TYR A N 1
ATOM 656 C CA . TYR A 1 84 ? -9.346 4.257 -9.974 1.00 97.50 84 TYR A CA 1
ATOM 657 C C . TYR A 1 84 ? -8.996 2.851 -9.468 1.00 97.50 84 TYR A C 1
ATOM 659 O O . TYR A 1 84 ? -9.167 1.879 -10.203 1.00 97.50 84 TYR A O 1
ATOM 667 N N . ILE A 1 85 ? -8.541 2.726 -8.216 1.00 97.88 85 ILE A N 1
ATOM 668 C CA . ILE A 1 85 ? -8.216 1.424 -7.614 1.00 97.88 85 ILE A CA 1
ATOM 669 C C . ILE A 1 85 ? -9.457 0.527 -7.588 1.00 97.88 85 ILE A C 1
ATOM 671 O O . ILE A 1 85 ? -9.384 -0.606 -8.054 1.00 97.88 85 ILE A O 1
ATOM 675 N N . ASN A 1 86 ? -10.597 1.044 -7.123 1.00 97.25 86 ASN A N 1
ATOM 676 C CA .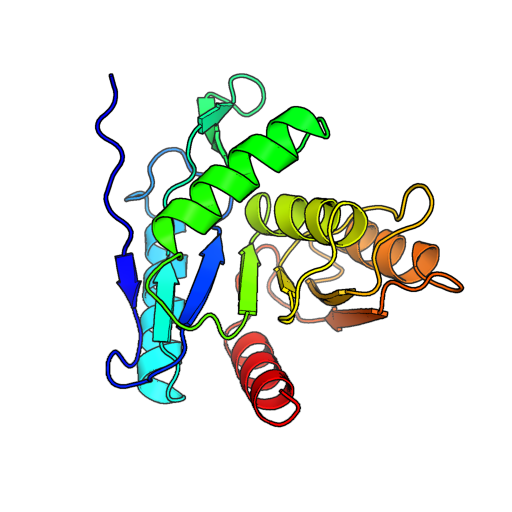 ASN A 1 86 ? -11.839 0.278 -7.044 1.00 97.25 86 ASN A CA 1
ATOM 677 C C . ASN A 1 86 ? -12.312 -0.236 -8.400 1.00 97.25 86 ASN A C 1
ATOM 679 O O . ASN A 1 86 ? -12.742 -1.380 -8.477 1.00 97.25 86 ASN A O 1
ATOM 683 N N . ASP A 1 87 ? -12.221 0.559 -9.469 1.00 97.19 87 ASP A N 1
ATOM 684 C CA . ASP A 1 87 ? -12.616 0.094 -10.803 1.00 97.19 87 ASP A CA 1
ATOM 685 C C . ASP A 1 87 ? -11.770 -1.108 -11.262 1.00 97.19 87 ASP A C 1
ATOM 687 O O . ASP A 1 87 ? -12.300 -2.066 -11.820 1.00 97.19 87 ASP A O 1
ATOM 691 N N . HIS A 1 88 ? -10.477 -1.125 -10.921 1.00 96.88 88 HIS A N 1
ATOM 692 C CA . HIS A 1 88 ? -9.572 -2.237 -11.240 1.00 96.88 88 HIS A CA 1
ATOM 693 C C . HIS A 1 88 ? -9.718 -3.444 -10.304 1.00 96.88 88 HIS A C 1
ATOM 695 O O . HIS A 1 88 ? -9.168 -4.508 -10.596 1.00 96.88 88 HIS A O 1
ATOM 701 N N . THR A 1 89 ? -10.428 -3.299 -9.182 1.00 97.19 89 THR A N 1
ATOM 702 C CA . THR A 1 89 ? -10.594 -4.356 -8.175 1.00 97.19 89 THR A CA 1
ATOM 703 C C . THR A 1 89 ? -12.053 -4.739 -7.925 1.00 97.19 89 THR A C 1
ATOM 705 O O . THR A 1 89 ? -12.326 -5.517 -7.018 1.00 97.19 89 THR A O 1
ATOM 708 N N . ARG A 1 90 ? -13.003 -4.211 -8.703 1.00 96.19 90 ARG A N 1
ATOM 709 C CA . ARG A 1 90 ? -14.446 -4.395 -8.469 1.00 96.19 90 ARG A CA 1
ATOM 710 C C . ARG A 1 90 ? -14.913 -5.849 -8.594 1.00 96.19 90 ARG A C 1
ATOM 712 O O . ARG A 1 90 ? -15.864 -6.240 -7.930 1.00 96.19 90 ARG A O 1
ATOM 719 N N . ASP A 1 91 ? -14.225 -6.633 -9.423 1.00 96.50 91 ASP A N 1
ATOM 720 C CA . ASP A 1 91 ? -14.591 -8.011 -9.769 1.00 96.50 91 ASP A CA 1
ATOM 721 C C . ASP A 1 91 ? -13.702 -9.053 -9.051 1.00 96.50 91 ASP A C 1
ATOM 723 O O . ASP A 1 91 ? -13.646 -10.216 -9.454 1.00 96.50 91 ASP A O 1
ATOM 727 N N . ILE A 1 92 ? -12.970 -8.651 -8.002 1.00 96.88 92 ILE A N 1
ATOM 728 C CA . ILE A 1 92 ? -12.097 -9.538 -7.216 1.00 96.88 92 ILE A CA 1
ATOM 729 C C . ILE A 1 92 ? -12.376 -9.425 -5.716 1.00 96.88 92 ILE A C 1
ATOM 731 O O . ILE A 1 92 ? -12.696 -8.357 -5.199 1.00 96.88 92 ILE A O 1
ATOM 735 N N . THR A 1 93 ? -12.177 -10.524 -4.989 1.00 97.94 93 THR A N 1
ATOM 736 C CA . THR A 1 93 ? -12.224 -10.516 -3.523 1.00 97.94 93 THR A CA 1
ATOM 737 C C . THR A 1 93 ? -10.892 -10.007 -2.980 1.00 97.94 93 THR A C 1
ATOM 739 O O . THR A 1 93 ? -9.885 -10.715 -3.009 1.00 97.94 93 THR A O 1
ATOM 742 N N . VAL A 1 94 ? -10.858 -8.767 -2.499 1.00 98.19 94 VAL A N 1
ATOM 743 C CA . VAL A 1 94 ? -9.636 -8.157 -1.955 1.00 98.19 94 VAL A CA 1
ATOM 744 C C . VAL A 1 94 ? -9.391 -8.641 -0.522 1.00 98.19 94 VAL A C 1
ATOM 746 O O . VAL A 1 94 ? -10.268 -8.520 0.324 1.00 98.19 94 VAL A O 1
ATOM 749 N N . ALA A 1 95 ? -8.193 -9.167 -0.243 1.00 98.19 95 ALA A N 1
ATOM 750 C CA . ALA A 1 95 ? -7.739 -9.526 1.107 1.00 98.19 95 ALA A CA 1
ATOM 751 C C . ALA A 1 95 ? -7.169 -8.323 1.877 1.00 98.19 95 ALA A C 1
ATOM 753 O O . ALA A 1 95 ? -7.222 -8.279 3.101 1.00 98.19 95 ALA A O 1
ATOM 754 N N . GLY A 1 96 ? -6.608 -7.350 1.157 1.00 98.44 96 GLY A N 1
ATOM 755 C CA . GLY A 1 96 ? -6.028 -6.137 1.719 1.00 98.44 96 GLY A CA 1
ATOM 756 C C . GLY A 1 96 ? -5.201 -5.365 0.698 1.00 98.44 96 GLY A C 1
ATOM 757 O O . GLY A 1 96 ? -5.029 -5.791 -0.450 1.00 98.44 96 GLY A O 1
ATOM 758 N N . TYR A 1 97 ? -4.678 -4.218 1.126 1.00 98.75 97 TYR A N 1
ATOM 759 C CA . TYR A 1 97 ? -3.875 -3.331 0.284 1.00 98.75 97 TYR A CA 1
ATOM 760 C C . TYR A 1 97 ? -2.453 -3.204 0.825 1.00 98.75 97 TYR A C 1
ATOM 762 O O . TYR A 1 97 ? -2.250 -3.009 2.021 1.00 98.75 97 TYR A O 1
ATOM 770 N N . ILE A 1 98 ? -1.470 -3.267 -0.070 1.00 98.88 98 ILE A N 1
ATOM 771 C CA . ILE A 1 98 ? -0.048 -3.097 0.230 1.00 98.88 98 ILE A CA 1
ATOM 772 C C . ILE A 1 98 ? 0.453 -1.879 -0.537 1.00 98.88 98 ILE A C 1
ATOM 774 O O . ILE A 1 98 ? 0.356 -1.829 -1.759 1.00 98.88 98 ILE A O 1
ATOM 778 N N . GLY A 1 99 ? 1.022 -0.903 0.157 1.00 98.75 99 GLY A N 1
ATOM 779 C CA . GLY A 1 99 ? 1.570 0.310 -0.435 1.00 98.75 99 GLY A CA 1
ATOM 780 C C . GLY A 1 99 ? 3.045 0.455 -0.102 1.00 98.75 99 GLY A C 1
ATOM 781 O O . GLY A 1 99 ? 3.422 0.371 1.060 1.00 98.75 99 GLY A O 1
ATOM 782 N N . PHE A 1 100 ? 3.886 0.713 -1.101 1.00 98.62 100 PHE A N 1
ATOM 783 C CA . PHE A 1 100 ? 5.310 0.988 -0.901 1.00 98.62 100 PHE A CA 1
ATOM 784 C C . PHE A 1 100 ? 5.644 2.440 -1.229 1.00 98.62 100 PHE A C 1
ATOM 786 O O . PHE A 1 100 ? 5.233 2.944 -2.276 1.00 98.62 100 PHE A O 1
ATOM 793 N N . SER A 1 101 ? 6.424 3.111 -0.376 1.00 97.88 101 SER A N 1
ATOM 794 C CA . SER A 1 101 ? 6.876 4.488 -0.598 1.00 97.88 101 SER A CA 1
ATOM 795 C C . SER A 1 101 ? 5.675 5.418 -0.855 1.00 97.88 101 SER A C 1
ATOM 797 O O . SER A 1 101 ? 4.791 5.517 -0.006 1.00 97.88 101 SER A O 1
ATOM 799 N N . ASN A 1 102 ? 5.563 6.064 -2.022 1.00 97.81 102 ASN A N 1
ATOM 800 C CA . ASN A 1 102 ? 4.391 6.877 -2.388 1.00 97.81 102 ASN A CA 1
ATOM 801 C C . ASN A 1 102 ? 3.048 6.116 -2.337 1.00 97.81 102 ASN A C 1
ATOM 803 O O . ASN A 1 102 ? 2.069 6.695 -1.873 1.00 97.81 102 ASN A O 1
ATOM 807 N N . GLY A 1 103 ? 2.998 4.832 -2.710 1.00 98.44 103 GLY A N 1
ATOM 808 C CA . GLY A 1 103 ? 1.793 4.012 -2.524 1.00 98.44 103 GLY A CA 1
ATOM 809 C C . GLY A 1 103 ? 1.458 3.796 -1.045 1.00 98.44 103 GLY A C 1
ATOM 810 O O . GLY A 1 103 ? 0.293 3.797 -0.661 1.00 98.44 103 GLY A O 1
ATOM 811 N N . GLY A 1 104 ? 2.478 3.697 -0.189 1.00 98.56 104 GLY A N 1
ATOM 812 C CA . GLY A 1 104 ? 2.307 3.631 1.263 1.00 98.56 104 GLY A CA 1
ATOM 813 C C . GLY A 1 104 ? 1.779 4.944 1.852 1.00 98.56 104 GLY A C 1
ATOM 814 O O . GLY A 1 104 ? 0.842 4.926 2.644 1.00 98.56 104 GLY A O 1
ATOM 815 N N . PHE A 1 105 ? 2.279 6.098 1.389 1.00 98.19 105 PHE A N 1
ATOM 816 C CA . PHE A 1 105 ? 1.726 7.408 1.767 1.00 98.19 105 PHE A CA 1
ATOM 817 C C . PHE A 1 105 ? 0.259 7.563 1.379 1.00 98.19 105 PHE A C 1
ATOM 819 O O . PHE A 1 105 ? -0.519 8.111 2.157 1.00 98.19 105 PHE A O 1
ATOM 826 N N . PHE A 1 106 ? -0.116 7.088 0.188 1.00 98.44 106 PHE A N 1
ATOM 827 C CA . PHE A 1 106 ? -1.514 7.059 -0.229 1.00 98.44 106 PHE A CA 1
ATOM 828 C C . PHE A 1 106 ? -2.362 6.230 0.749 1.00 98.44 106 PHE A C 1
ATOM 830 O O . PHE A 1 106 ? -3.375 6.733 1.227 1.00 98.44 106 PHE A O 1
ATOM 837 N N . LEU A 1 107 ? -1.925 5.022 1.133 1.00 98.56 107 LEU A N 1
ATOM 838 C CA . LEU A 1 107 ? -2.666 4.199 2.099 1.00 98.56 107 LEU A CA 1
ATOM 839 C C . LEU A 1 107 ? -2.770 4.846 3.488 1.00 98.56 107 LEU A C 1
ATOM 841 O O . LEU A 1 107 ? -3.839 4.795 4.088 1.00 98.56 107 LEU A O 1
ATOM 845 N N . CYS A 1 108 ? -1.716 5.504 3.978 1.00 98.25 108 CYS A N 1
ATOM 846 C CA . CYS A 1 108 ? -1.757 6.249 5.244 1.00 98.25 108 CYS A CA 1
ATOM 847 C C . CYS A 1 108 ? -2.744 7.428 5.219 1.00 98.25 108 CYS A C 1
ATOM 849 O O . CYS A 1 108 ? -3.312 7.782 6.253 1.00 98.25 108 CYS A O 1
ATOM 851 N N . ALA A 1 109 ? -2.926 8.077 4.066 1.00 97.69 109 ALA A N 1
ATOM 852 C CA . ALA A 1 109 ? -3.920 9.135 3.899 1.00 97.69 109 ALA A CA 1
ATOM 853 C C . ALA A 1 109 ? -5.334 8.545 3.769 1.00 97.69 109 ALA A C 1
ATOM 855 O O . ALA A 1 109 ? -6.263 8.992 4.443 1.00 97.69 109 ALA A O 1
ATOM 856 N N . LEU A 1 110 ? -5.486 7.492 2.962 1.00 97.69 110 LEU A N 1
ATOM 857 C CA . LEU A 1 110 ? -6.754 6.799 2.753 1.00 97.69 110 LEU A CA 1
ATOM 858 C C . LEU A 1 110 ? -7.314 6.220 4.055 1.00 97.69 110 LEU A C 1
ATOM 860 O O . LEU A 1 110 ? -8.509 6.355 4.310 1.00 97.69 110 LEU A O 1
ATOM 864 N N . SER A 1 111 ? -6.453 5.657 4.910 1.00 97.38 111 SER A N 1
ATOM 865 C CA . SER A 1 111 ? -6.843 5.079 6.200 1.00 97.38 111 SER A CA 1
ATOM 866 C C . SER A 1 111 ? -7.477 6.094 7.153 1.00 97.38 111 SER A C 1
ATOM 868 O O . SER A 1 111 ? -8.152 5.714 8.103 1.00 97.38 111 SER A O 1
ATOM 870 N N . GLN A 1 112 ? -7.245 7.386 6.944 1.00 96.31 112 GLN A N 1
ATOM 871 C CA . GLN A 1 112 ? -7.860 8.448 7.737 1.00 96.31 112 GLN A CA 1
ATOM 872 C C . GLN A 1 112 ? -9.143 8.959 7.080 1.00 96.31 112 GLN A C 1
ATOM 874 O O . GLN A 1 112 ? -10.057 9.386 7.776 1.00 96.31 112 GLN A O 1
ATOM 879 N N . HIS A 1 113 ? -9.209 8.895 5.748 1.00 95.25 113 HIS A N 1
ATOM 880 C CA . HIS A 1 113 ? -10.264 9.488 4.927 1.00 95.25 113 HIS A CA 1
ATOM 881 C C . HIS A 1 113 ? -11.498 8.596 4.755 1.00 95.25 113 HIS A C 1
ATOM 883 O O . HIS A 1 113 ? -12.617 9.100 4.689 1.00 95.25 113 HIS A O 1
ATOM 889 N N . LYS A 1 114 ? -11.322 7.272 4.668 1.00 94.88 114 LYS A N 1
ATOM 890 C CA . LYS A 1 114 ? -12.425 6.322 4.439 1.00 94.88 114 LYS A CA 1
ATOM 891 C C . LYS A 1 114 ? -12.276 5.073 5.279 1.00 94.88 114 LYS A C 1
ATOM 893 O O . LYS A 1 114 ? -11.170 4.573 5.427 1.00 94.88 114 LYS A O 1
ATOM 898 N N . LEU A 1 115 ? -13.394 4.535 5.760 1.00 96.19 115 LEU A N 1
ATOM 899 C CA . LEU A 1 115 ? -13.431 3.202 6.355 1.00 96.19 115 LEU A CA 1
ATOM 900 C C . LEU A 1 115 ? -13.301 2.142 5.256 1.00 96.19 115 LEU A C 1
ATOM 902 O O . LEU A 1 115 ? -14.005 2.200 4.248 1.00 96.19 115 LEU A O 1
ATOM 906 N N . LEU A 1 116 ? -12.413 1.181 5.470 1.00 95.44 116 LEU A N 1
ATOM 907 C CA . LEU A 1 116 ? -12.121 0.073 4.577 1.00 95.44 116 LEU A CA 1
ATOM 908 C C . LEU A 1 116 ? -12.336 -1.241 5.336 1.00 95.44 116 LEU A C 1
ATOM 910 O O . LEU A 1 116 ? -11.875 -1.372 6.469 1.00 95.44 116 LEU A O 1
ATOM 914 N N . PRO A 1 117 ? -13.010 -2.233 4.732 1.00 93.44 117 PRO A N 1
ATOM 915 C CA . PRO A 1 117 ? -13.313 -3.501 5.395 1.00 93.44 117 PRO A CA 1
ATOM 916 C C . PRO A 1 117 ? -12.132 -4.486 5.396 1.00 93.44 117 PRO A C 1
ATOM 918 O O . PRO A 1 117 ? -12.310 -5.648 5.738 1.00 93.44 117 PRO A O 1
ATOM 921 N N . VAL A 1 118 ? -10.941 -4.053 4.974 1.00 97.12 118 VAL A N 1
ATOM 922 C CA . VAL A 1 118 ? -9.751 -4.897 4.809 1.00 97.12 118 VAL A CA 1
ATOM 923 C C . VAL A 1 118 ? -8.512 -4.186 5.359 1.00 97.12 118 VAL A C 1
ATOM 925 O O . VAL A 1 118 ? -8.463 -2.951 5.358 1.00 97.12 118 VAL A O 1
ATOM 928 N N . PRO A 1 119 ? -7.495 -4.928 5.827 1.00 98.00 119 PRO A N 1
ATOM 929 C CA . PRO A 1 119 ? -6.282 -4.337 6.372 1.00 98.00 119 PRO A CA 1
ATOM 930 C C . PRO A 1 119 ? -5.434 -3.621 5.315 1.00 98.00 119 PRO A C 1
ATOM 932 O O . PRO A 1 119 ? -5.427 -3.961 4.126 1.00 98.00 119 PRO A O 1
ATOM 935 N N . LEU A 1 120 ? -4.650 -2.655 5.794 1.00 98.62 120 LEU A N 1
ATOM 936 C CA . LEU A 1 120 ? -3.690 -1.888 5.006 1.00 98.62 120 LEU A CA 1
ATOM 937 C C . LEU A 1 120 ? -2.271 -2.149 5.508 1.00 98.62 120 LEU A C 1
ATOM 939 O O . LEU A 1 120 ? -2.023 -2.113 6.712 1.00 98.62 120 LEU A O 1
ATOM 943 N N . VAL A 1 121 ? -1.329 -2.348 4.591 1.00 98.81 121 VAL A N 1
ATOM 944 C CA . VAL A 1 121 ? 0.100 -2.484 4.886 1.00 98.81 121 VAL A CA 1
ATOM 945 C C . VAL A 1 121 ? 0.856 -1.397 4.132 1.00 98.81 121 VAL A C 1
ATOM 947 O O . VAL A 1 121 ? 0.939 -1.426 2.908 1.00 98.81 121 VAL A O 1
ATOM 950 N N . ALA A 1 122 ? 1.416 -0.431 4.847 1.00 98.75 122 ALA A N 1
ATOM 951 C CA . ALA A 1 122 ? 2.177 0.669 4.275 1.00 98.75 122 ALA A CA 1
ATOM 952 C C . ALA A 1 122 ? 3.666 0.518 4.627 1.00 98.75 122 ALA A C 1
ATOM 954 O O . ALA A 1 122 ? 4.051 0.387 5.787 1.00 98.75 122 ALA A O 1
ATOM 955 N N . ILE A 1 123 ? 4.517 0.502 3.604 1.00 98.81 123 ILE A N 1
ATOM 956 C CA . ILE A 1 123 ? 5.929 0.118 3.683 1.00 98.81 123 ILE A CA 1
ATOM 957 C C . ILE A 1 123 ? 6.797 1.304 3.275 1.00 98.81 123 ILE A C 1
ATOM 959 O O . ILE A 1 123 ? 6.539 1.924 2.241 1.00 98.81 123 ILE A O 1
ATOM 963 N N . ALA A 1 124 ? 7.832 1.603 4.064 1.00 98.19 124 ALA A N 1
ATOM 964 C CA . ALA A 1 124 ? 8.736 2.737 3.842 1.00 98.19 124 ALA A CA 1
ATOM 965 C C . ALA A 1 124 ? 7.968 4.063 3.653 1.00 98.19 124 ALA A C 1
ATOM 967 O O . ALA A 1 124 ? 8.168 4.824 2.703 1.00 98.19 124 ALA A O 1
ATOM 968 N N . SER A 1 125 ? 6.996 4.291 4.537 1.00 97.62 125 SER A N 1
ATOM 969 C CA . SER A 1 125 ? 6.056 5.408 4.477 1.00 97.62 125 SER A CA 1
ATOM 970 C C . SER A 1 125 ? 5.445 5.669 5.855 1.00 97.62 125 SER A C 1
ATOM 972 O O . SER A 1 125 ? 5.602 4.865 6.771 1.00 97.62 125 SER A O 1
ATOM 974 N N . GLY A 1 126 ? 4.740 6.787 6.005 1.00 94.62 126 GLY A N 1
ATOM 975 C CA . GLY A 1 126 ? 4.086 7.158 7.256 1.00 94.62 126 GLY A CA 1
ATOM 976 C C . GLY A 1 126 ? 3.348 8.482 7.115 1.00 94.62 126 GLY A C 1
ATOM 977 O O . GLY A 1 126 ? 2.955 8.864 6.013 1.00 94.62 126 GLY A O 1
ATOM 978 N N . GLY A 1 127 ? 3.182 9.214 8.208 1.00 93.56 127 GLY A N 1
ATOM 979 C CA . GLY A 1 127 ? 2.508 10.504 8.202 1.00 93.56 127 GLY A CA 1
ATOM 980 C C . GLY A 1 127 ? 2.165 10.969 9.607 1.00 93.56 127 GLY A C 1
ATOM 981 O O . GLY A 1 127 ? 2.781 10.559 10.577 1.00 93.56 127 GLY A O 1
ATOM 982 N N . ILE A 1 128 ? 1.160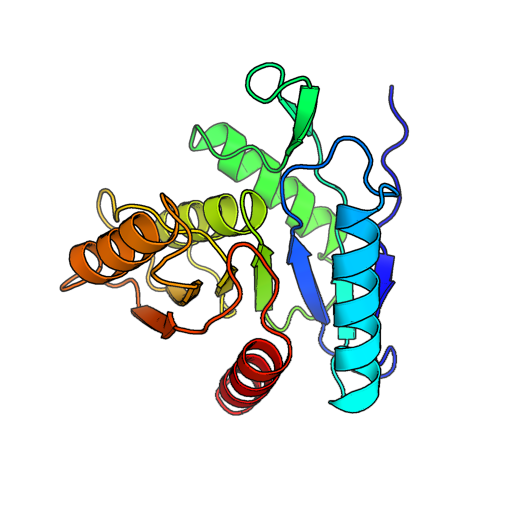 11.826 9.702 1.00 94.12 128 ILE A N 1
ATOM 983 C CA . ILE A 1 128 ? 0.520 12.185 10.965 1.00 94.12 128 ILE A CA 1
ATOM 984 C C . ILE A 1 128 ? -0.975 11.957 10.810 1.00 94.12 128 ILE A C 1
ATOM 986 O O . ILE A 1 128 ? -1.526 12.182 9.725 1.00 94.12 128 ILE A O 1
ATOM 990 N N . VAL A 1 129 ? -1.619 11.538 11.893 1.00 91.94 129 VAL A N 1
ATOM 991 C CA . VAL A 1 129 ? -3.072 11.513 11.970 1.00 91.94 129 VAL A CA 1
ATOM 992 C C . VAL A 1 129 ? -3.591 12.946 12.044 1.00 91.94 129 VAL A C 1
ATOM 994 O O . VAL A 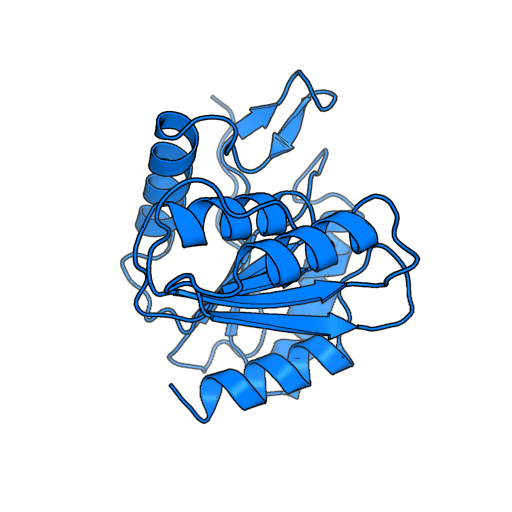1 129 ? -3.109 13.760 12.834 1.00 91.94 129 VAL A O 1
ATOM 997 N N . LYS A 1 130 ? -4.561 13.268 11.189 1.00 89.69 130 LYS A N 1
ATOM 998 C CA . LYS A 1 130 ? -5.227 14.568 11.108 1.00 89.69 130 LYS A CA 1
ATOM 999 C C . LYS A 1 130 ? -6.727 14.375 11.314 1.00 89.69 130 LYS A C 1
ATOM 1001 O O . LYS A 1 130 ? -7.332 13.506 10.696 1.00 89.69 130 LYS A O 1
ATOM 1006 N N . GLY A 1 131 ? -7.338 15.230 12.133 1.00 85.12 131 GLY A N 1
ATOM 1007 C CA . GLY A 1 131 ? -8.782 15.195 12.379 1.00 85.12 131 GLY A CA 1
ATOM 1008 C C . GLY A 1 131 ? -9.243 13.912 13.080 1.00 85.12 131 GLY A C 1
ATOM 1009 O O . GLY A 1 131 ? -8.535 13.373 13.927 1.00 85.12 131 GLY A O 1
ATOM 1010 N N . THR A 1 132 ? -10.447 13.449 12.742 1.00 86.75 132 THR A N 1
ATOM 1011 C CA . THR A 1 132 ? -11.041 12.215 13.277 1.00 86.75 132 THR A CA 1
ATOM 1012 C C . THR A 1 132 ? -10.926 11.111 12.225 1.00 86.75 132 THR A C 1
ATOM 1014 O O . THR A 1 132 ? -11.717 11.111 11.281 1.00 86.75 132 THR A O 1
ATOM 1017 N N . PRO A 1 133 ? -9.947 10.198 12.335 1.00 89.25 133 PRO A N 1
ATOM 1018 C CA . PRO A 1 133 ? -9.727 9.190 11.309 1.00 89.25 133 PRO A CA 1
ATOM 1019 C C . PRO A 1 133 ? -10.800 8.098 11.353 1.00 89.25 133 PRO A C 1
ATOM 1021 O O . PRO A 1 133 ? -11.402 7.827 12.396 1.00 89.25 133 PRO A O 1
ATOM 1024 N N . ALA A 1 134 ? -10.991 7.426 10.220 1.00 89.44 134 ALA A N 1
ATOM 1025 C CA . ALA A 1 134 ? -11.775 6.201 10.154 1.00 89.44 134 ALA A CA 1
ATOM 1026 C C . ALA A 1 134 ? -11.131 5.056 10.965 1.00 89.44 134 ALA A C 1
ATOM 1028 O O . ALA A 1 134 ? -9.911 4.992 11.133 1.00 89.44 134 ALA A O 1
ATOM 1029 N N . ALA A 1 135 ? -11.966 4.128 11.441 1.00 94.25 135 ALA A N 1
ATOM 1030 C CA . ALA A 1 135 ? -11.557 2.973 12.243 1.00 94.25 135 ALA A CA 1
ATOM 1031 C C . ALA A 1 135 ? -10.953 1.847 11.384 1.00 94.25 135 ALA A C 1
ATOM 1033 O O . ALA A 1 135 ? -11.518 0.762 11.264 1.00 94.25 135 ALA A O 1
ATOM 1034 N N . ASN A 1 136 ? -9.826 2.131 10.734 1.00 97.25 136 ASN A N 1
ATOM 1035 C CA . ASN A 1 136 ? -9.098 1.161 9.918 1.00 97.25 136 ASN A CA 1
ATOM 1036 C C . ASN A 1 136 ? -7.994 0.458 10.702 1.00 97.25 136 ASN A C 1
ATOM 1038 O O . ASN A 1 136 ? -7.475 0.994 11.678 1.00 97.25 136 ASN A O 1
ATOM 1042 N N . ARG A 1 137 ? -7.568 -0.699 10.186 1.00 97.31 137 ARG A N 1
ATOM 1043 C CA . ARG A 1 137 ? -6.343 -1.382 10.605 1.00 97.31 137 ARG A CA 1
ATOM 1044 C C . ARG A 1 137 ? -5.210 -1.066 9.631 1.00 97.31 137 ARG A C 1
ATOM 1046 O O . ARG A 1 137 ? -5.254 -1.477 8.470 1.00 97.31 137 ARG A O 1
ATOM 1053 N N . LEU A 1 138 ? -4.197 -0.350 10.106 1.00 98.44 138 LEU A N 1
ATOM 1054 C CA . LEU A 1 138 ? -3.018 0.055 9.345 1.00 98.44 138 LEU 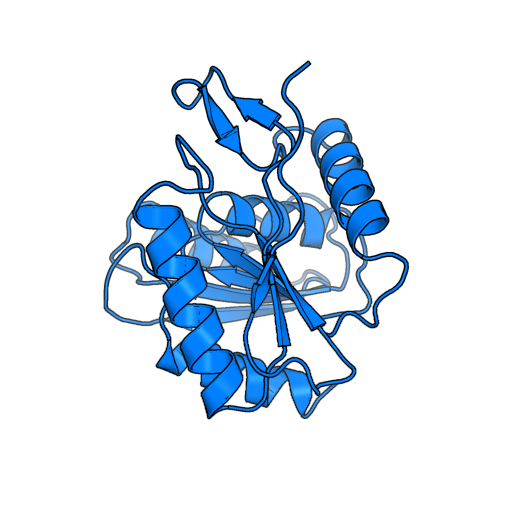A CA 1
ATOM 1055 C C . LEU A 1 138 ? -1.753 -0.538 9.968 1.00 98.44 138 LEU A C 1
ATOM 1057 O O . LEU A 1 138 ? -1.417 -0.274 11.119 1.00 98.44 138 LEU A O 1
ATOM 1061 N N . VAL A 1 139 ? -1.005 -1.295 9.178 1.00 98.69 139 VAL A N 1
ATOM 1062 C CA . VAL A 1 139 ? 0.309 -1.810 9.555 1.00 98.69 139 VAL A CA 1
ATOM 1063 C C . VAL A 1 139 ? 1.385 -1.027 8.822 1.00 98.69 139 VAL A C 1
ATOM 1065 O O . VAL A 1 139 ? 1.376 -0.938 7.598 1.00 98.69 139 VAL A O 1
ATOM 1068 N N . LEU A 1 140 ? 2.330 -0.479 9.572 1.00 98.75 140 LEU A N 1
ATOM 1069 C CA . LEU A 1 140 ? 3.496 0.233 9.077 1.00 98.75 140 LEU A CA 1
ATOM 1070 C C . LEU A 1 140 ? 4.714 -0.687 9.151 1.00 98.75 140 LEU A C 1
ATOM 1072 O O . LEU A 1 140 ? 5.039 -1.180 10.231 1.00 98.75 140 LEU A O 1
ATOM 1076 N N . LEU A 1 141 ? 5.396 -0.898 8.024 1.00 98.69 141 LEU A N 1
ATOM 1077 C CA . LEU A 1 141 ? 6.680 -1.603 7.965 1.00 98.69 141 LEU A CA 1
ATOM 1078 C C . LEU A 1 141 ? 7.775 -0.611 7.561 1.00 98.69 141 LEU A C 1
ATOM 1080 O O . LEU A 1 141 ? 7.725 -0.047 6.465 1.00 98.69 141 LEU A O 1
ATOM 1084 N N . VAL A 1 142 ? 8.772 -0.381 8.416 1.00 98.62 142 VAL A N 1
ATOM 1085 C CA . VAL A 1 142 ? 9.805 0.631 8.138 1.00 98.62 142 VAL A CA 1
ATOM 1086 C C . VAL A 1 142 ? 11.178 0.234 8.663 1.00 98.62 142 VAL A C 1
ATOM 1088 O O . VAL A 1 142 ? 11.288 -0.378 9.721 1.00 98.62 142 VAL A O 1
ATOM 1091 N N . ASP A 1 143 ? 12.229 0.636 7.957 1.00 98.31 143 ASP A N 1
ATOM 1092 C CA . ASP A 1 143 ? 13.557 0.722 8.554 1.00 98.31 143 ASP A CA 1
ATOM 1093 C C . ASP A 1 143 ? 13.682 2.071 9.286 1.00 98.31 143 ASP A C 1
ATOM 1095 O O . ASP A 1 143 ? 13.544 3.115 8.645 1.00 98.31 143 ASP A O 1
ATOM 1099 N N . PRO A 1 144 ? 13.917 2.107 10.613 1.00 97.12 144 PRO A N 1
ATOM 1100 C CA . PRO A 1 144 ? 14.047 3.366 11.351 1.00 97.12 144 PRO A CA 1
ATOM 1101 C C . PRO A 1 144 ? 15.159 4.293 10.833 1.00 97.12 144 PRO A C 1
ATOM 1103 O O . PRO A 1 144 ? 15.092 5.504 11.045 1.00 97.12 144 PRO A O 1
ATOM 1106 N N . SER A 1 145 ? 16.173 3.746 10.155 1.00 97.50 145 SER A N 1
ATOM 1107 C CA . SER A 1 145 ? 17.257 4.508 9.526 1.00 97.50 145 SER A CA 1
ATOM 1108 C C . SER A 1 145 ? 16.893 5.086 8.152 1.00 97.50 145 SER A C 1
ATOM 1110 O O . SER A 1 145 ? 17.588 5.980 7.666 1.00 97.50 145 SER A O 1
ATOM 1112 N N . ASP A 1 146 ? 15.793 4.638 7.535 1.00 96.69 146 ASP A N 1
ATOM 1113 C CA . ASP A 1 146 ? 15.324 5.113 6.231 1.00 96.69 146 ASP A CA 1
ATOM 1114 C C . ASP A 1 146 ? 14.642 6.482 6.355 1.00 96.69 146 ASP A C 1
ATOM 1116 O O . ASP A 1 146 ? 13.416 6.615 6.363 1.00 96.69 146 ASP A O 1
ATOM 1120 N N . GLN A 1 147 ? 15.447 7.528 6.507 1.00 96.38 147 GLN A N 1
ATOM 1121 C CA . GLN A 1 147 ? 14.955 8.886 6.700 1.00 96.38 147 GLN A CA 1
ATOM 1122 C C . GLN A 1 147 ? 14.523 9.544 5.376 1.00 96.38 147 GLN A C 1
ATOM 1124 O O . GLN A 1 147 ? 15.211 9.407 4.362 1.00 96.38 147 GLN A O 1
ATOM 1129 N N . PRO A 1 148 ? 13.398 10.294 5.348 1.00 95.75 148 PRO A N 1
ATOM 1130 C CA . PRO A 1 148 ? 12.555 10.704 6.482 1.00 95.75 148 PRO A CA 1
ATOM 1131 C C . PRO A 1 148 ? 11.404 9.727 6.817 1.00 95.75 148 PRO A C 1
ATOM 1133 O O . PRO A 1 148 ? 10.463 10.090 7.523 1.00 95.75 148 PRO A O 1
ATOM 1136 N N . TYR A 1 149 ? 11.371 8.533 6.224 1.00 97.38 149 TYR A N 1
ATOM 1137 C CA . TYR A 1 149 ? 10.229 7.616 6.315 1.00 97.38 149 TYR A CA 1
ATOM 1138 C C . TYR A 1 149 ? 10.125 6.943 7.687 1.00 97.38 149 TYR A C 1
ATOM 1140 O O . TYR A 1 149 ? 9.012 6.809 8.200 1.00 97.38 149 TYR A O 1
ATOM 1148 N N . GLY A 1 150 ? 11.265 6.603 8.297 1.00 96.75 150 GLY A N 1
ATOM 1149 C CA . GLY A 1 150 ? 11.360 6.119 9.675 1.00 96.75 150 GLY A CA 1
ATOM 1150 C C . GLY A 1 150 ? 10.654 7.048 10.662 1.00 96.75 150 GLY A C 1
ATOM 1151 O O . GLY A 1 150 ? 9.751 6.611 11.381 1.00 96.75 150 GLY A O 1
ATOM 1152 N N . ASP A 1 151 ? 10.983 8.342 10.634 1.00 97.88 151 ASP A N 1
ATOM 1153 C CA . ASP A 1 151 ? 10.367 9.350 11.506 1.00 97.88 151 ASP A CA 1
ATOM 1154 C C . ASP A 1 151 ? 8.857 9.459 11.274 1.00 97.88 151 ASP A C 1
ATOM 1156 O O . ASP A 1 151 ? 8.063 9.401 12.214 1.00 97.88 151 ASP A O 1
ATOM 1160 N N . LYS A 1 152 ? 8.437 9.515 10.006 1.00 98.12 152 LYS A N 1
ATOM 1161 C CA . LYS A 1 152 ? 7.020 9.626 9.633 1.00 98.12 152 LYS A CA 1
ATOM 1162 C C . LYS A 1 152 ? 6.187 8.419 10.066 1.00 98.12 152 LYS A C 1
ATOM 1164 O O . LYS A 1 152 ? 5.007 8.571 10.374 1.00 98.12 152 LYS A O 1
ATOM 1169 N N . ALA A 1 153 ? 6.747 7.214 10.065 1.00 98.12 153 ALA A N 1
ATOM 1170 C CA . ALA A 1 153 ? 6.038 6.033 10.550 1.00 98.12 153 ALA A CA 1
ATOM 1171 C C . ALA A 1 153 ? 5.817 6.103 12.073 1.00 98.12 153 ALA A C 1
ATOM 1173 O O . ALA A 1 153 ? 4.726 5.805 12.566 1.00 98.12 153 ALA A O 1
ATOM 1174 N N . HIS A 1 154 ? 6.821 6.575 12.817 1.00 98.00 154 HIS A N 1
ATOM 1175 C CA . HIS A 1 154 ? 6.706 6.792 14.259 1.00 98.00 154 HIS A CA 1
ATOM 1176 C C . HIS A 1 154 ? 5.735 7.929 14.598 1.00 98.00 154 HIS A C 1
ATOM 1178 O O . HIS A 1 154 ? 4.961 7.808 15.548 1.00 98.00 154 HIS A O 1
ATOM 1184 N N . ASP A 1 155 ? 5.730 9.010 13.819 1.00 98.06 155 ASP A N 1
ATOM 1185 C CA . ASP A 1 155 ? 4.766 10.105 13.951 1.00 98.06 155 ASP A CA 1
ATOM 1186 C C . ASP A 1 155 ? 3.320 9.626 13.791 1.00 98.06 155 ASP A C 1
ATOM 1188 O O . ASP A 1 155 ? 2.455 9.980 14.599 1.00 98.06 155 ASP A O 1
ATOM 1192 N N . MET A 1 156 ? 3.064 8.766 12.805 1.00 97.69 156 MET A N 1
ATOM 1193 C CA . MET A 1 156 ? 1.741 8.197 12.554 1.00 97.69 156 MET A CA 1
ATOM 1194 C C . MET A 1 156 ? 1.285 7.352 13.746 1.00 97.69 156 MET A C 1
ATOM 1196 O O . MET A 1 156 ? 0.194 7.562 14.270 1.00 97.69 156 MET A O 1
ATOM 1200 N N . LEU A 1 157 ? 2.152 6.459 14.238 1.00 98.19 157 LEU A N 1
ATOM 1201 C CA . LEU A 1 157 ? 1.869 5.647 15.423 1.00 98.19 157 LEU A CA 1
ATOM 1202 C C . LEU A 1 157 ? 1.586 6.514 16.659 1.00 98.19 157 LEU A C 1
ATOM 1204 O O . LEU A 1 157 ? 0.648 6.246 17.408 1.00 98.19 157 LEU A O 1
ATOM 1208 N N . ARG A 1 158 ? 2.395 7.555 16.898 1.00 97.94 158 ARG A N 1
ATOM 1209 C CA . ARG A 1 158 ? 2.214 8.452 18.050 1.00 97.94 158 ARG A CA 1
ATOM 1210 C C . ARG A 1 158 ? 0.901 9.221 17.974 1.00 97.94 158 ARG A C 1
ATOM 1212 O O . ARG A 1 158 ? 0.200 9.293 18.977 1.00 97.94 158 ARG A O 1
ATOM 1219 N N . SER A 1 159 ? 0.588 9.785 16.811 1.00 97.31 159 SER A N 1
ATOM 1220 C CA . SER A 1 159 ? -0.609 10.609 16.604 1.00 97.31 159 SER A CA 1
ATOM 1221 C C . SER A 1 159 ? -1.905 9.797 16.519 1.00 97.31 159 SER A C 1
ATOM 1223 O O . SER A 1 159 ? -2.966 10.341 16.804 1.00 97.31 159 SER A O 1
ATOM 1225 N N . ALA A 1 160 ? -1.836 8.498 16.212 1.00 97.06 160 ALA A N 1
ATOM 1226 C CA . ALA A 1 160 ? -2.994 7.604 16.241 1.00 97.06 160 ALA A CA 1
ATOM 1227 C C . ALA A 1 160 ? -3.460 7.237 17.661 1.00 97.06 160 ALA A C 1
ATOM 1229 O O . ALA A 1 160 ? -4.591 6.776 17.835 1.00 97.06 160 ALA A O 1
ATOM 1230 N N . LYS A 1 161 ? -2.628 7.449 18.692 1.00 96.00 161 LYS A N 1
ATOM 1231 C CA . LYS A 1 161 ? -2.992 7.149 20.085 1.00 96.00 161 LYS A CA 1
ATOM 1232 C C . LYS A 1 161 ? -4.231 7.939 20.505 1.00 96.00 161 LYS A C 1
ATOM 1234 O O . LYS A 1 161 ? -4.247 9.163 20.440 1.00 96.00 161 LYS A O 1
ATOM 1239 N N . GLY A 1 162 ? -5.248 7.228 20.989 1.00 93.25 162 GLY A N 1
ATOM 1240 C CA . GLY A 1 162 ? -6.523 7.832 21.388 1.00 93.25 162 GLY A CA 1
ATOM 1241 C C . GLY A 1 162 ? -7.470 8.129 20.222 1.00 93.25 162 GLY A C 1
ATOM 1242 O O . GLY A 1 162 ? -8.503 8.757 20.434 1.00 93.25 162 GLY A O 1
ATOM 1243 N N . THR A 1 163 ? -7.146 7.675 19.009 1.00 96.56 163 THR A N 1
ATOM 1244 C CA . THR A 1 163 ? -8.038 7.738 17.845 1.00 96.56 163 THR A CA 1
ATOM 1245 C C . THR A 1 163 ? -8.598 6.350 17.510 1.00 96.56 163 THR A C 1
ATOM 1247 O O . THR A 1 163 ? -8.054 5.351 17.983 1.00 96.56 163 THR A O 1
ATOM 1250 N N . PRO A 1 164 ? -9.658 6.252 16.686 1.00 96.19 164 PRO A N 1
ATOM 1251 C CA . PRO A 1 164 ? -10.173 4.962 16.221 1.00 96.19 164 PRO A CA 1
ATOM 1252 C C . PRO A 1 164 ? -9.246 4.212 15.253 1.00 96.19 164 PRO A C 1
ATOM 1254 O O . PRO A 1 164 ? -9.505 3.047 14.965 1.00 96.19 164 PRO A O 1
ATOM 1257 N N . LEU A 1 165 ? -8.217 4.867 14.705 1.00 97.19 165 LEU A N 1
ATOM 1258 C CA . LEU A 1 165 ? -7.304 4.248 13.750 1.00 97.19 165 LEU A CA 1
ATOM 1259 C C . LEU A 1 165 ? -6.338 3.304 14.477 1.00 97.19 165 LEU A C 1
ATOM 1261 O O . LEU A 1 165 ? -5.486 3.756 15.243 1.00 97.19 165 LEU A O 1
ATOM 1265 N N . ASP A 1 166 ? -6.445 2.006 14.202 1.00 97.25 166 ASP A N 1
ATOM 1266 C CA . ASP A 1 166 ? -5.557 0.985 14.752 1.00 97.25 166 ASP A CA 1
ATOM 1267 C C . ASP A 1 166 ? -4.258 0.936 13.940 1.00 97.25 166 ASP A C 1
ATOM 1269 O O . ASP A 1 166 ? -4.235 0.467 12.799 1.00 97.25 166 ASP A O 1
ATOM 1273 N N . VAL A 1 167 ? -3.175 1.460 14.522 1.00 98.25 167 VAL A N 1
ATOM 1274 C CA . VAL A 1 167 ? -1.853 1.506 13.891 1.00 98.25 167 VAL A CA 1
ATOM 1275 C C . VAL A 1 167 ? -0.900 0.549 14.591 1.00 98.25 167 VAL A C 1
ATOM 1277 O O . VAL A 1 167 ? -0.548 0.735 15.754 1.00 98.25 167 VAL A O 1
ATOM 1280 N N . THR A 1 168 ? -0.395 -0.428 13.842 1.00 98.44 168 THR A N 1
ATOM 1281 C CA . THR A 1 168 ? 0.720 -1.286 14.257 1.00 98.44 168 THR A CA 1
ATOM 1282 C C . THR A 1 168 ? 1.986 -0.865 13.522 1.00 98.44 168 THR A C 1
ATOM 1284 O O . THR A 1 168 ? 1.969 -0.724 12.305 1.00 98.44 168 THR A O 1
ATOM 1287 N N . LEU A 1 169 ? 3.103 -0.705 14.231 1.00 98.50 169 LEU A N 1
ATOM 1288 C CA . LEU A 1 169 ? 4.414 -0.440 13.633 1.00 98.50 169 LEU A CA 1
ATOM 1289 C C . LEU A 1 169 ? 5.331 -1.646 13.836 1.00 98.50 169 LEU A C 1
ATOM 1291 O O . LEU A 1 169 ? 5.531 -2.084 14.967 1.00 98.50 169 LEU A O 1
ATOM 1295 N N . ARG A 1 170 ? 5.921 -2.150 12.751 1.00 98.50 170 ARG A N 1
ATOM 1296 C CA . ARG A 1 170 ? 6.995 -3.146 12.785 1.00 98.50 170 ARG A CA 1
ATOM 1297 C C . ARG A 1 170 ? 8.221 -2.622 12.053 1.00 98.50 170 ARG A C 1
ATOM 1299 O O . ARG A 1 170 ? 8.111 -1.980 11.009 1.00 98.50 170 ARG A O 1
ATOM 1306 N N . THR A 1 171 ? 9.390 -2.912 12.607 1.00 98.19 171 THR A N 1
ATOM 1307 C CA . THR A 1 171 ? 10.664 -2.430 12.078 1.00 98.19 171 THR A CA 1
ATOM 1308 C C . THR A 1 171 ? 11.481 -3.550 11.448 1.00 98.19 171 THR A C 1
ATOM 1310 O O . THR A 1 171 ? 11.345 -4.714 11.824 1.00 98.19 171 THR A O 1
ATOM 1313 N N . PHE A 1 172 ? 12.330 -3.195 10.489 1.00 98.25 172 PHE A N 1
ATOM 1314 C CA . PHE A 1 172 ? 13.314 -4.085 9.870 1.00 98.25 172 PHE A CA 1
ATOM 1315 C C . PHE A 1 172 ? 14.604 -3.317 9.558 1.00 98.25 172 PHE A C 1
ATOM 1317 O O . PHE A 1 172 ? 14.639 -2.099 9.690 1.00 98.25 172 PHE A O 1
ATOM 1324 N N . GLU A 1 173 ? 15.647 -4.021 9.125 1.00 97.44 173 GLU A N 1
ATOM 1325 C CA . GLU A 1 173 ? 16.881 -3.419 8.610 1.00 97.44 173 GLU A CA 1
ATOM 1326 C C . GLU A 1 173 ? 16.996 -3.683 7.102 1.00 97.44 173 GLU A C 1
ATOM 1328 O O . GLU A 1 173 ? 16.721 -4.793 6.637 1.00 97.44 173 GLU A O 1
ATOM 1333 N N . GLY A 1 174 ? 17.387 -2.674 6.321 1.00 95.06 174 GLY A N 1
ATOM 1334 C CA . GLY A 1 174 ? 17.585 -2.801 4.869 1.00 95.06 174 GLY A CA 1
ATOM 1335 C C . GLY A 1 174 ? 17.288 -1.545 4.043 1.00 95.06 174 GLY A C 1
ATOM 1336 O O . GLY A 1 174 ? 17.396 -1.580 2.815 1.00 95.06 174 GLY A O 1
ATOM 1337 N N . GLY A 1 175 ? 16.924 -0.438 4.687 1.00 96.62 175 GLY A N 1
ATOM 1338 C CA . GLY A 1 175 ? 16.629 0.848 4.071 1.00 96.62 175 GLY A CA 1
ATOM 1339 C C . GLY A 1 175 ? 15.291 0.882 3.328 1.00 96.62 175 GLY A C 1
ATOM 1340 O O . GLY A 1 175 ? 14.316 0.228 3.701 1.00 96.62 175 GLY A O 1
ATOM 1341 N N . HIS A 1 176 ? 15.252 1.655 2.241 1.00 96.94 176 HIS A N 1
ATOM 1342 C CA . HIS A 1 176 ? 14.047 1.911 1.447 1.00 96.94 176 HIS A CA 1
ATOM 1343 C C . HIS A 1 176 ? 13.679 0.741 0.516 1.00 96.94 176 HIS A C 1
ATOM 1345 O O . HIS A 1 176 ? 13.793 0.839 -0.712 1.00 96.94 176 HIS A O 1
ATOM 1351 N N . ILE A 1 177 ? 13.265 -0.391 1.089 1.00 96.69 177 ILE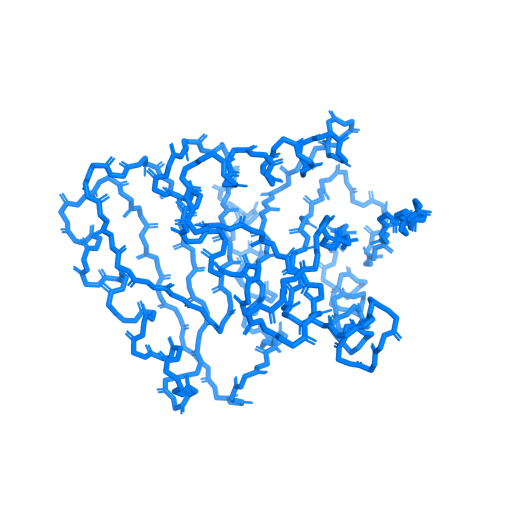 A N 1
ATOM 1352 C CA . ILE A 1 177 ? 12.960 -1.633 0.360 1.00 96.69 177 ILE A CA 1
ATOM 1353 C C . ILE A 1 177 ? 11.641 -2.274 0.813 1.00 96.69 177 ILE A C 1
ATOM 1355 O O . ILE A 1 177 ? 11.075 -1.920 1.844 1.00 96.69 177 ILE A O 1
ATOM 1359 N N . LEU A 1 178 ? 11.163 -3.255 0.040 1.00 97.75 178 LEU A N 1
ATOM 1360 C CA . LEU A 1 178 ? 10.181 -4.225 0.526 1.00 97.75 178 LEU A CA 1
ATOM 1361 C C . LEU A 1 178 ? 10.906 -5.260 1.403 1.00 97.75 178 LEU A C 1
ATOM 1363 O O . LEU A 1 178 ? 11.842 -5.879 0.893 1.00 97.75 178 LEU A O 1
ATOM 1367 N N . PRO A 1 179 ? 10.500 -5.478 2.666 1.00 97.94 179 PRO A N 1
ATOM 1368 C CA . PRO A 1 179 ? 11.120 -6.475 3.534 1.00 97.94 179 PRO A CA 1
ATOM 1369 C C . PRO A 1 179 ? 10.430 -7.843 3.351 1.00 97.94 179 PRO A C 1
ATOM 1371 O O . PRO A 1 179 ? 9.387 -8.061 3.960 1.00 97.94 179 PRO A O 1
ATOM 1374 N N . PRO A 1 180 ? 10.947 -8.777 2.525 1.00 96.75 180 PRO A N 1
ATOM 1375 C CA . PRO A 1 180 ? 10.187 -9.961 2.104 1.00 96.75 180 PRO A CA 1
ATOM 1376 C C . PRO A 1 180 ? 9.734 -10.835 3.278 1.00 96.75 180 PRO A C 1
ATOM 1378 O O . PRO A 1 180 ? 8.556 -11.164 3.363 1.00 96.75 180 PRO A O 1
ATOM 1381 N N . THR A 1 181 ? 10.635 -11.145 4.215 1.00 97.12 181 THR A N 1
ATOM 1382 C CA . THR A 1 181 ? 10.329 -11.987 5.382 1.00 97.12 181 THR A CA 1
ATOM 1383 C C . THR A 1 181 ? 9.272 -11.347 6.277 1.00 97.12 181 THR A C 1
ATOM 1385 O O . THR A 1 181 ? 8.249 -11.957 6.569 1.00 97.12 181 THR A O 1
ATOM 1388 N N . LEU A 1 182 ? 9.482 -10.083 6.660 1.00 98.25 182 LEU A N 1
ATOM 1389 C CA . LEU A 1 182 ? 8.551 -9.357 7.523 1.00 98.25 182 LEU A CA 1
ATOM 1390 C C . LEU A 1 182 ? 7.190 -9.144 6.844 1.00 98.25 182 LEU A C 1
ATOM 1392 O O . LEU A 1 182 ? 6.153 -9.195 7.503 1.00 98.25 182 LEU A O 1
ATOM 1396 N N . LEU A 1 183 ? 7.186 -8.905 5.530 1.00 98.44 183 LEU A N 1
ATOM 1397 C CA . LEU A 1 183 ? 5.959 -8.793 4.757 1.00 98.44 183 LEU A CA 1
ATOM 1398 C C . LEU A 1 183 ? 5.194 -10.120 4.778 1.00 98.44 183 LEU A C 1
ATOM 1400 O O . LEU A 1 183 ? 4.020 -10.106 5.126 1.00 98.44 183 LEU A O 1
ATOM 1404 N N . ALA A 1 184 ? 5.844 -11.250 4.484 1.00 97.94 184 ALA A N 1
ATOM 1405 C CA . ALA A 1 184 ? 5.207 -12.569 4.516 1.00 97.94 184 ALA A CA 1
ATOM 1406 C C . ALA A 1 184 ? 4.594 -12.878 5.893 1.00 97.94 184 ALA A C 1
ATOM 1408 O O . ALA A 1 184 ? 3.405 -13.188 5.973 1.00 97.94 184 ALA A O 1
ATOM 1409 N N . GLU A 1 185 ? 5.354 -12.694 6.981 1.00 97.88 185 GLU A N 1
ATOM 1410 C CA . GLU A 1 185 ? 4.851 -12.841 8.358 1.00 97.88 185 GLU A CA 1
ATOM 1411 C C . GLU A 1 185 ? 3.584 -12.012 8.594 1.00 97.88 185 GLU A C 1
ATOM 1413 O O . GLU A 1 185 ? 2.608 -12.490 9.179 1.00 97.88 185 GLU A O 1
ATOM 1418 N N . GLN A 1 186 ? 3.591 -10.762 8.126 1.00 97.88 186 GLN A N 1
ATOM 1419 C CA . GLN A 1 186 ? 2.470 -9.863 8.328 1.00 97.88 186 GLN A CA 1
ATOM 1420 C C . GLN A 1 186 ? 1.242 -10.284 7.522 1.00 97.88 186 GLN A C 1
ATOM 1422 O O . GLN A 1 186 ? 0.133 -10.233 8.049 1.00 97.88 186 GLN A O 1
ATOM 1427 N N . LEU A 1 187 ? 1.412 -10.720 6.273 1.00 97.75 187 LEU A N 1
ATOM 1428 C CA . LEU A 1 187 ? 0.302 -11.202 5.451 1.00 97.75 187 LEU A CA 1
ATOM 1429 C C . LEU A 1 187 ? -0.319 -12.474 6.045 1.00 97.75 187 LEU A C 1
ATOM 1431 O O . LEU A 1 187 ? -1.545 -12.572 6.106 1.00 97.75 187 LEU A O 1
ATOM 1435 N N . ILE A 1 188 ? 0.496 -13.398 6.566 1.00 97.06 188 ILE A N 1
ATOM 1436 C CA . ILE A 1 188 ? 0.028 -14.602 7.276 1.00 97.06 188 ILE A CA 1
ATOM 1437 C C . ILE A 1 188 ? -0.775 -14.209 8.526 1.00 97.06 188 ILE A C 1
ATOM 1439 O O . ILE A 1 188 ? -1.891 -14.690 8.746 1.00 97.06 188 ILE A O 1
ATOM 1443 N N . HIS A 1 189 ? -0.240 -13.296 9.341 1.00 96.81 189 HIS A N 1
ATOM 1444 C CA . HIS A 1 189 ? -0.917 -12.838 10.552 1.00 96.81 189 HIS A CA 1
ATOM 1445 C C . HIS A 1 189 ? -2.252 -12.142 10.239 1.00 96.81 189 HIS A C 1
ATOM 1447 O O . HIS A 1 189 ? -3.256 -12.405 10.898 1.00 96.81 189 HIS A O 1
ATOM 1453 N N . LEU A 1 190 ? -2.290 -11.278 9.222 1.00 95.81 190 LEU A N 1
ATOM 1454 C CA . LEU A 1 190 ? -3.510 -10.573 8.823 1.00 95.81 190 LEU A CA 1
ATOM 1455 C C . LEU A 1 190 ? -4.565 -11.522 8.247 1.00 95.81 190 LEU A C 1
ATOM 1457 O O . LEU A 1 190 ? -5.737 -11.372 8.569 1.00 95.81 190 LEU A O 1
ATOM 1461 N N . SER A 1 191 ? -4.153 -12.515 7.458 1.00 92.38 191 SER A N 1
ATOM 1462 C CA . SER A 1 191 ? -5.077 -13.456 6.808 1.00 92.38 191 SER A CA 1
ATOM 1463 C C . SER A 1 191 ? -5.685 -14.476 7.776 1.00 92.38 191 SER A C 1
ATOM 1465 O O . SER A 1 191 ? -6.742 -15.026 7.501 1.00 92.38 191 SER A O 1
ATOM 1467 N N . SER A 1 192 ? -5.038 -14.731 8.917 1.00 87.81 192 SER A N 1
ATOM 1468 C CA . SER A 1 192 ? -5.549 -15.639 9.959 1.00 87.81 192 SER A CA 1
ATOM 1469 C C . SER A 1 192 ? -6.554 -14.989 10.917 1.00 87.81 192 SER A C 1
ATOM 1471 O O . SER A 1 192 ? -7.159 -15.689 11.724 1.00 87.81 192 SER A O 1
ATOM 1473 N N . HIS A 1 193 ? -6.730 -13.668 10.834 1.00 74.75 193 HIS A N 1
ATOM 1474 C CA . HIS A 1 193 ? -7.619 -12.881 11.700 1.00 74.75 193 HIS A CA 1
ATOM 1475 C C . HIS A 1 193 ? -8.612 -12.027 10.889 1.00 74.75 193 HIS A C 1
ATOM 1477 O O . HIS A 1 193 ? -9.097 -11.016 11.401 1.00 74.75 193 HIS A O 1
ATOM 1483 N N . ALA A 1 194 ? -8.833 -12.389 9.622 1.00 60.38 194 ALA A N 1
ATOM 1484 C CA . ALA A 1 194 ? -9.753 -11.731 8.696 1.00 60.38 194 ALA A CA 1
ATOM 1485 C C . ALA A 1 194 ? -11.141 -12.384 8.710 1.00 60.38 194 ALA A C 1
ATOM 1487 O O . ALA A 1 194 ? -11.218 -13.605 8.977 1.00 60.38 194 ALA A O 1
#

=== Feature glossary ===
Key to the feature types in this record:

Secondary structure (8-state, DSSP). Secondary structure is the local, repeating backbone conformation. DSSP classifies it into eight states by reading the hydrogen-bond network: three helix types (H, G, I), two β types (E, B), two non-regular types (T, S), and unstructured coil (-).

Backbone torsions (φ/ψ). Backbone dihedral angles. Every residue except chain termini has a φ (preceding-C → N → Cα → C) and a ψ (N → Cα → C → next-N). They are reported in degrees following the IUPAC sign convention. Secondary structure is essentially a statement about which (φ, ψ) basin each residue occupies.

Predicted aligned error. Predicted Aligned Error (PAE) is an AlphaFold confidence matrix: entry (i, j) is the expected error in the position of residue j, in ångströms, when the prediction is superimposed on the true structure at residue i. Low PAE within a block of residues means that block is internally rigid and well-predicted; high PAE between two blocks means their relative placement is uncertain even if each block individually is confident.

B-factor. B-factor (Debye–Waller factor) reflects atomic displacement in the crystal lattice. It is an experimental observable (units Å²), not a prediction; low values mean the atom is pinned down, high values mean it moves or is heterogeneous across the crystal.

Secondary structure (3-state, P-SEA). Three-state secondary structure (P-SEA) collapses the eight DSSP classes into helix (a), strand (b), and coil (c). P-SEA assigns these from Cα geometry alone — distances and angles — without requiring backbone oxygens, so it works on any Cα trace.

Sequence. Primary structure: the covalent order of the twenty standard amino acids along the backbone. Two proteins with the same sequence will (almost always) fold to the same structure; two with 30% identity often share a fold but not the details.

pLDDT. pLDDT is the predicted lDDT-Cα score: AlphaFold's confidence that the local environment of each residue (all inter-atomic distances within 15 Å) is correctly placed. It is a per-residue number between 0 and 100, with higher meaning more reliable.

InterPro / GO / CATH / organism. Functional annotations link the protein to curated databases. InterPro entries identify conserved domains and families by matching the sequence against member-database signatures (Pfam, PROSITE, CDD, …). Gene Ontology (GO) terms describe molecular function, biological process, and cellular component in a controlled vocabulary. CATH places the structure in a hierarchical fold classification (Class/Architecture/Topology/Homologous-superfamily). The organism is the source species.

Contact-map, Ramachandran, and PAE plots. Three diagnostic plots accompany the record. The Cα contact map visualizes the tertiary structure as a 2D adjacency matrix (8 Å cutoff, sequence-local contacts suppressed). The Ramachandran plot shows the distribution of backbone (φ, ψ) torsions, with points in the α and β basins reflecting secondary structure content. The PAE plot shows AlphaFold's inter-residue confidence as a color matrix.

mmCIF coordinates. The mmCIF table is the protein's shape written out atom by atom. For each backbone N, Cα, C, and carbonyl O, it records an (x, y, z) coordinate triple in Å plus the residue type, chain letter, and residue number.

Radius of gyration, Cα contacts, bounding box. Three whole-structure scalars: the radius of gyration (RMS distance of Cα from centroid, in Å), the count of Cα–Cα contacts (pairs closer than 8 Å and separated by more than four residues in sequence — i.e. tertiary, not local, contacts), and the bounding-box dimensions. Together they distinguish compact globular folds from extended fibres or disordered chains.

Foldseek 3Di. The Foldseek 3Di string encodes local tertiary geometry as a 20-letter alphabet — one character per residue — derived from the relative positions of nearby Cα atoms. Unlike the amino-acid sequence, 3Di is a direct function of the 3D structure, so two proteins with the same fold have similar 3Di strings even at low sequence identity.

Rendered structure images. Six rendered views show the 3D structure from the faces of a cube — i.e. along ±x, ±y, ±z. Rendering representation is drawn randomly per protein from cartoon (secondary-structure ribbons), sticks (backbone bonds), or molecular surface; coloring is either N→C rainbow (blue at the N-terminus through red at the C-terminus) or one color per chain.

Nearest PDB structures. The Foldseek neighbor list gives the closest experimentally determined structures in the PDB, ranked by structural alignment. TM-score near 1 means near-identical fold; near 0.3 means only rough topology match. This is how one finds what a novel AlphaFold prediction most resembles in the solved-structure universe.

Solvent-accessible surface area. SASA measures how much of the protein is reachable by solvent. It is computed by rolling a water-sized probe over the atomic surface and summing the exposed area (Å²). Per-residue SASA distinguishes core (buried, low SASA) from surface (exposed, high SASA) residues; total SASA is a whole-molecule size measure.